Protein AF-A0A2N3QPY1-F1 (afdb_monomer)

Secondary structure (DSSP, 8-state):
-TTTTTPPPTTS-TTSS---HHHHHHHHH--HHHHH--HHHHHHHHHHHHHHHHHHHHHHHHHH-SSHHHHHHHHHHHHH-HHHHHHHHHHSHHHHHTTPPP--THHHHHHHHHHHHHHHHHHHHHHHHHT-S----TTTS-TTTHHHHHHHHHHHHHHHHHHHHTTTS----HHHHHHHHHHH-PPP-S-GGG-HHHHHHHHHHHH-TTTTHHHHHHHHTT-HHHHHHHHHHHHHHHHHHHHT-TTTHHHHHHHHH---HHHHHTS-HHHHHHHHHHHHHHHHHHHHHHHHH-TTSSTTHHHHHHHHHHTT-HHHHHHHHHHHHHHHHHHHHHHHHHHHHHHHHHHHHHHHS---------

pLDDT: mean 87.43, std 12.85, range [40.5, 98.69]

Sequence (362 aa):
MAMLLGQTSPRMPVTIRPMSQVQISRWLHGSGVKRFGSQQQRAADRAEYGNQAHRLAAYCMLRWGAPTASSAQIATMLLTNPGIGMCMLREDPNVRAQGACTDTRYRRVVEYLRSLHAQADLDYARALKIGDVPWLSPDGHAAVTIAADRRYLYDANRLVHAYRALWDRATADPAQLLMAVEETRTLPGEPLWENSVYLRDLADSLMGSVLAEDLTMGFQQRDRERFDRGVRTLEHMGDQVRAMNVLMLPIMAIDECEPDWNAVAARGYKARTTQWRAFCDRCDDLATVVLAQLQGQGEGFHVRAAASLLKQSLPEYCELALPLFEQEIERLAAREQDAAEASAGVEWHEREGGAVHVDMAT

Foldseek 3Di:
DCVVVLHQDLPQDLVLFPDDPCLSCQCVPNDDCSNQNDSVSSNVSVVSSLLLVLLVQLLCLLPPNPPNVLSLVLSLCSFAPVVLSVLSSCPRPVNVVVVRDHDCLSVLVVVLLVVLVVVLVVVVVVCVVVVVWDDADPLQEFPLQPVLLRSLLRLLVLLLVLLVVCQPPDADDLVVQSVCCSPPVDHDPDDSSRHLVNSSSSLCLNFNNVLSCLCSVCSNVVPPVSNVSSSVSSVVLNVVCRRYHLLCSLVVQLVVLPDPVVVLVPDDSVSVRVSVVVNLSNLSSSLSNLSRRVPPSDDSLSSQLSSCSSVVHPVSNCVSCVVSVVVRVVVSVVVVVVVVVVVVVVVVVVVVVPDPDDDDDD

Organism: NCBI:txid1690

Structure (mmCIF, N/CA/C/O backbone):
data_AF-A0A2N3QPY1-F1
#
_entry.id   AF-A0A2N3QPY1-F1
#
loop_
_atom_site.group_PDB
_atom_site.id
_atom_site.type_symbol
_atom_site.label_atom_id
_atom_site.label_alt_id
_atom_site.label_comp_id
_atom_site.label_asym_id
_atom_site.label_entity_id
_atom_site.label_seq_id
_atom_site.pdbx_PDB_ins_code
_atom_site.Cartn_x
_atom_site.Cartn_y
_atom_site.Cartn_z
_atom_site.occupancy
_atom_site.B_iso_or_equiv
_atom_site.auth_seq_id
_atom_site.auth_comp_id
_atom_site.auth_asym_id
_atom_site.auth_atom_id
_atom_site.pdbx_PDB_model_num
ATOM 1 N N . MET A 1 1 ? 5.853 7.748 -24.243 1.00 40.50 1 MET A N 1
ATOM 2 C CA . MET A 1 1 ? 6.311 7.319 -25.589 1.00 40.50 1 MET A CA 1
ATOM 3 C C . MET A 1 1 ? 7.215 6.086 -25.569 1.00 40.50 1 MET A C 1
ATOM 5 O O . MET A 1 1 ? 6.894 5.150 -26.277 1.00 40.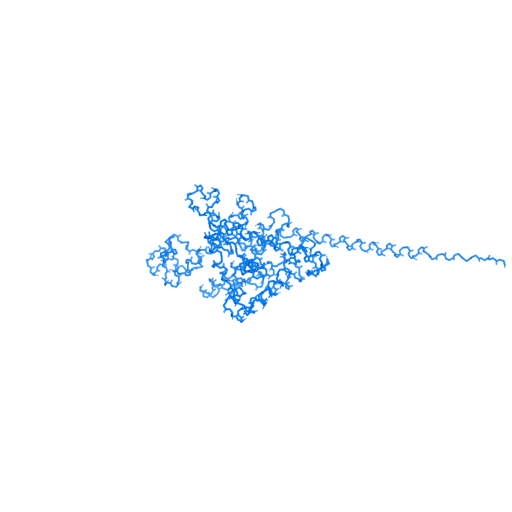50 1 MET A O 1
ATOM 9 N N . ALA A 1 2 ? 8.285 6.014 -24.765 1.00 46.88 2 ALA A N 1
ATOM 10 C CA . ALA A 1 2 ? 9.217 4.868 -24.768 1.00 46.88 2 ALA A CA 1
ATOM 11 C C . ALA A 1 2 ? 8.568 3.486 -24.496 1.00 46.88 2 ALA A C 1
ATOM 13 O O . ALA A 1 2 ? 8.862 2.525 -25.203 1.00 46.88 2 ALA A O 1
ATOM 14 N N . MET A 1 3 ? 7.647 3.387 -23.524 1.00 49.78 3 MET A N 1
ATOM 15 C CA . MET A 1 3 ? 6.906 2.139 -23.263 1.00 49.78 3 MET A CA 1
ATOM 16 C C . MET A 1 3 ? 5.934 1.773 -24.395 1.00 49.78 3 MET A C 1
ATOM 18 O O . MET A 1 3 ? 5.953 0.637 -24.851 1.00 49.78 3 MET A O 1
ATOM 22 N N . LEU A 1 4 ? 5.171 2.746 -24.907 1.00 51.06 4 LEU A N 1
ATOM 23 C CA . LEU A 1 4 ? 4.224 2.565 -26.022 1.00 51.06 4 LEU A CA 1
ATOM 24 C C . LEU A 1 4 ? 4.911 2.182 -27.343 1.00 51.06 4 LEU A C 1
ATOM 26 O O . LEU A 1 4 ? 4.370 1.409 -28.120 1.00 51.06 4 LEU A O 1
ATOM 30 N N . LEU A 1 5 ? 6.118 2.699 -27.589 1.00 58.53 5 LEU A N 1
ATOM 31 C CA . LEU A 1 5 ? 6.902 2.415 -28.795 1.00 58.53 5 LEU A CA 1
ATOM 32 C C . LEU A 1 5 ? 7.812 1.183 -28.639 1.00 58.53 5 LEU A C 1
ATOM 34 O O . LEU A 1 5 ? 8.546 0.841 -29.562 1.00 58.53 5 LEU A O 1
ATOM 38 N N . GLY A 1 6 ? 7.836 0.543 -27.462 1.00 61.56 6 GLY A N 1
ATOM 39 C CA . GLY A 1 6 ? 8.720 -0.591 -27.171 1.00 61.56 6 GLY A CA 1
ATOM 40 C C . GLY A 1 6 ? 10.221 -0.258 -27.210 1.00 61.56 6 GLY A C 1
ATOM 41 O O . GLY A 1 6 ? 11.058 -1.169 -27.219 1.00 61.56 6 GLY A O 1
ATOM 42 N N . GLN A 1 7 ? 10.583 1.028 -27.212 1.00 68.69 7 GLN A N 1
ATOM 43 C CA . GLN A 1 7 ? 11.955 1.506 -27.363 1.00 68.69 7 GLN A CA 1
ATOM 44 C C . GLN A 1 7 ? 12.539 1.968 -26.028 1.00 68.69 7 GLN A C 1
ATOM 46 O O . GLN A 1 7 ? 11.955 2.749 -25.284 1.00 68.69 7 GLN A O 1
ATOM 51 N N . THR A 1 8 ? 13.730 1.469 -25.726 1.00 71.31 8 THR A N 1
ATOM 52 C CA . THR A 1 8 ? 14.524 1.836 -24.550 1.00 71.31 8 THR A CA 1
ATOM 53 C C . THR A 1 8 ? 15.070 3.252 -24.741 1.00 71.31 8 THR A C 1
ATOM 55 O O . THR A 1 8 ? 15.795 3.501 -25.703 1.00 71.31 8 THR A O 1
ATOM 58 N N . SER A 1 9 ? 14.707 4.191 -23.859 1.00 74.69 9 SER A N 1
ATOM 59 C CA . SER A 1 9 ? 15.178 5.577 -23.971 1.00 74.69 9 SER A CA 1
ATOM 60 C C . SER A 1 9 ? 16.684 5.659 -23.685 1.00 74.69 9 SER A C 1
ATOM 62 O O . SER A 1 9 ? 17.129 5.130 -22.664 1.00 74.69 9 SER A O 1
ATOM 64 N N . PRO A 1 10 ? 17.478 6.366 -24.512 1.00 71.50 10 PRO A N 1
ATOM 65 C CA . PRO A 1 10 ? 18.901 6.580 -24.251 1.00 71.50 10 PRO A CA 1
ATOM 66 C C . PRO A 1 10 ? 19.161 7.461 -23.021 1.00 71.50 10 PRO A C 1
ATOM 68 O O . PRO A 1 10 ? 20.304 7.543 -22.581 1.00 71.50 10 PRO A O 1
ATOM 71 N N . ARG A 1 11 ? 18.119 8.110 -22.479 1.00 75.81 11 ARG A N 1
ATOM 72 C CA . ARG A 1 11 ? 18.169 8.916 -21.252 1.00 75.81 11 ARG A CA 1
ATOM 73 C C . ARG A 1 11 ? 17.879 8.117 -19.979 1.00 75.81 11 ARG A C 1
ATOM 75 O O . ARG A 1 11 ? 17.863 8.710 -18.908 1.00 75.81 11 ARG A O 1
ATOM 82 N N . MET A 1 12 ? 17.609 6.811 -20.070 1.00 78.19 12 MET A N 1
ATOM 83 C CA . MET A 1 12 ? 17.415 6.023 -18.853 1.00 78.19 12 MET A CA 1
ATOM 84 C C . MET A 1 12 ? 18.709 5.967 -18.029 1.00 78.19 12 MET A C 1
ATOM 86 O O . MET A 1 12 ? 19.789 5.823 -18.619 1.00 78.19 12 MET A O 1
ATOM 90 N N . PRO A 1 13 ? 18.612 6.067 -16.691 1.00 80.06 13 PRO A N 1
ATOM 91 C CA . PRO A 1 13 ? 19.771 6.021 -15.814 1.00 80.06 13 PRO A CA 1
ATOM 92 C C . PRO A 1 13 ? 20.599 4.754 -16.016 1.00 80.06 13 PRO A C 1
ATOM 94 O O . PRO A 1 13 ? 20.070 3.649 -16.119 1.00 80.06 13 PRO A O 1
ATOM 97 N N . VAL A 1 14 ? 21.922 4.916 -16.017 1.00 75.75 14 VAL A N 1
ATOM 98 C CA . VAL A 1 14 ? 22.879 3.801 -16.102 1.00 75.75 14 VAL A CA 1
ATOM 99 C C . VAL A 1 14 ? 22.803 2.921 -14.845 1.00 75.75 14 VAL A C 1
ATOM 101 O O . VAL A 1 14 ? 23.170 1.760 -14.874 1.00 75.75 14 VAL A O 1
ATOM 104 N N . THR A 1 15 ? 22.300 3.432 -13.726 1.00 74.19 15 THR A N 1
ATOM 105 C CA . THR A 1 15 ? 22.208 2.704 -12.451 1.00 74.19 15 THR A CA 1
ATOM 106 C C . THR A 1 15 ? 20.825 2.114 -12.190 1.00 74.19 15 THR A C 1
ATOM 108 O O . THR A 1 15 ? 20.527 1.749 -11.062 1.00 74.19 15 THR A O 1
ATOM 111 N N . ILE A 1 16 ? 19.984 1.980 -13.222 1.00 79.69 16 ILE A N 1
ATOM 112 C CA . ILE A 1 16 ? 18.635 1.396 -13.107 1.00 79.69 16 ILE A CA 1
ATOM 113 C C . ILE A 1 16 ? 18.626 -0.028 -12.533 1.00 79.69 16 ILE A C 1
ATOM 115 O O . ILE A 1 16 ? 17.643 -0.519 -11.996 1.00 79.69 16 ILE A O 1
ATOM 119 N N . ARG A 1 17 ? 19.757 -0.703 -12.654 1.00 78.06 17 ARG A N 1
ATOM 120 C CA . ARG A 1 17 ? 20.094 -1.939 -11.971 1.00 78.06 17 ARG A CA 1
ATOM 121 C C . ARG A 1 17 ? 21.579 -1.844 -11.630 1.00 78.06 17 ARG A C 1
ATOM 123 O O . ARG A 1 17 ? 22.280 -1.043 -12.263 1.00 78.06 17 ARG A O 1
ATOM 130 N N . PRO A 1 18 ? 22.105 -2.667 -10.707 1.00 77.62 18 PRO A N 1
ATOM 131 C CA . PRO A 1 18 ? 23.555 -2.753 -10.539 1.00 77.62 18 PRO A CA 1
ATOM 132 C C . PRO A 1 18 ? 24.187 -3.060 -11.915 1.00 77.62 18 PRO A C 1
ATOM 134 O O . PRO A 1 18 ? 23.480 -3.501 -12.805 1.00 77.62 18 PRO A O 1
ATOM 137 N N . MET A 1 19 ? 25.458 -2.824 -12.203 1.00 78.38 19 MET A N 1
ATOM 138 C CA . MET A 1 19 ? 26.038 -3.243 -13.494 1.00 78.38 19 MET A CA 1
ATOM 139 C C . MET A 1 19 ? 27.533 -3.476 -13.329 1.00 78.38 19 MET A C 1
ATOM 141 O O . MET A 1 19 ? 28.172 -2.845 -12.491 1.00 78.38 19 MET A O 1
ATOM 145 N N . SER A 1 20 ? 28.112 -4.381 -14.120 1.00 77.31 20 SER A N 1
ATOM 146 C CA . SER A 1 20 ? 29.572 -4.490 -14.210 1.00 77.31 20 SER A CA 1
ATOM 147 C C . SER A 1 20 ? 30.156 -3.320 -15.006 1.00 77.31 20 SER A C 1
ATOM 149 O O . SER A 1 20 ? 29.476 -2.734 -15.849 1.00 77.31 20 SER A O 1
ATOM 151 N N . GLN A 1 21 ? 31.444 -3.018 -14.819 1.00 82.75 21 GLN A N 1
ATOM 152 C CA . GLN A 1 21 ? 32.135 -1.976 -15.597 1.00 82.75 21 GLN A CA 1
ATOM 153 C C . GLN A 1 21 ? 32.020 -2.197 -17.116 1.00 82.75 21 GLN A C 1
ATOM 155 O O . GLN A 1 21 ? 31.827 -1.251 -17.877 1.00 82.75 21 GLN A O 1
ATOM 160 N N . VAL A 1 22 ? 32.056 -3.456 -17.566 1.00 83.00 22 VAL A N 1
ATOM 161 C CA . VAL A 1 22 ? 31.876 -3.813 -18.983 1.00 83.00 22 VAL A CA 1
ATOM 162 C C . VAL A 1 22 ? 30.462 -3.477 -19.465 1.00 83.00 22 VAL A C 1
ATOM 164 O O . VAL A 1 22 ? 30.291 -2.983 -20.578 1.00 83.00 22 VAL A O 1
ATOM 167 N N . GLN A 1 23 ? 29.439 -3.729 -18.645 1.00 81.50 23 GLN A N 1
ATOM 168 C CA . GLN A 1 23 ? 28.054 -3.390 -18.981 1.00 81.50 23 GLN A CA 1
ATOM 169 C C . GLN A 1 23 ? 27.830 -1.874 -18.990 1.00 81.50 23 GLN A C 1
ATOM 171 O O . GLN A 1 23 ? 27.189 -1.376 -19.910 1.00 81.50 23 GLN A O 1
ATOM 176 N N . ILE A 1 24 ? 28.423 -1.143 -18.042 1.00 84.31 24 ILE A N 1
ATOM 177 C CA . ILE A 1 24 ? 28.409 0.326 -18.014 1.00 84.31 24 ILE A CA 1
ATOM 178 C C . ILE A 1 24 ? 29.059 0.884 -19.285 1.00 84.31 24 ILE A C 1
ATOM 180 O O . ILE A 1 24 ? 28.460 1.703 -19.979 1.00 84.31 24 ILE A O 1
ATOM 184 N N . SER A 1 25 ? 30.244 0.389 -19.654 1.00 84.56 25 SER A N 1
ATOM 185 C CA . SER A 1 25 ? 30.936 0.820 -20.874 1.00 84.56 25 SER A CA 1
ATOM 186 C C . SER A 1 25 ? 30.097 0.564 -22.131 1.00 84.56 25 SER A C 1
ATOM 188 O O . SER A 1 25 ? 29.964 1.447 -22.979 1.00 84.56 25 SER A O 1
ATOM 190 N N . ARG A 1 26 ? 29.447 -0.605 -22.221 1.00 84.56 26 ARG A N 1
ATOM 191 C CA . ARG A 1 26 ? 28.503 -0.928 -23.302 1.00 84.56 26 ARG A CA 1
ATOM 192 C C . ARG A 1 26 ? 27.278 -0.012 -23.313 1.00 84.56 26 ARG A C 1
ATOM 194 O O . ARG A 1 26 ? 26.829 0.360 -24.393 1.00 84.56 26 ARG A O 1
ATOM 201 N N . TRP A 1 27 ? 26.747 0.361 -22.152 1.00 82.56 27 TRP A N 1
ATOM 202 C CA . TRP A 1 27 ? 25.605 1.271 -22.043 1.00 82.56 27 TRP A CA 1
ATOM 203 C C . TRP A 1 27 ? 25.946 2.693 -22.508 1.00 82.56 27 TRP A C 1
ATOM 205 O O . TRP A 1 27 ? 25.121 3.346 -23.150 1.00 82.56 27 TRP A O 1
ATOM 215 N N . LEU A 1 28 ? 27.156 3.163 -22.195 1.00 83.25 28 LEU A N 1
ATOM 216 C CA . LEU A 1 28 ? 27.632 4.505 -22.536 1.00 83.25 28 LEU A CA 1
ATOM 217 C C . LEU A 1 28 ? 28.060 4.622 -24.004 1.00 83.25 28 LEU A C 1
ATOM 219 O O . LEU A 1 28 ? 27.681 5.580 -24.671 1.00 83.25 28 LEU A O 1
ATOM 223 N N . HIS A 1 29 ? 28.811 3.642 -24.512 1.00 84.12 29 HIS A N 1
ATOM 224 C CA . HIS A 1 29 ? 29.487 3.738 -25.814 1.00 84.12 29 HIS A CA 1
ATOM 225 C C . HIS A 1 29 ? 28.934 2.783 -26.882 1.00 84.12 29 HIS A C 1
ATOM 227 O O . HIS A 1 29 ? 29.302 2.875 -28.051 1.00 84.12 29 HIS A O 1
ATOM 233 N N . GLY A 1 30 ? 28.087 1.823 -26.506 1.00 79.19 30 GLY A N 1
ATOM 234 C CA . GLY A 1 30 ? 27.538 0.837 -27.435 1.00 79.19 30 GLY A CA 1
ATOM 235 C C . GLY A 1 30 ? 26.369 1.362 -28.270 1.00 79.19 30 GLY A C 1
ATOM 236 O O . GLY A 1 30 ? 25.815 2.432 -28.027 1.00 79.19 30 GLY A O 1
ATOM 237 N N . SER A 1 31 ? 25.919 0.548 -29.228 1.00 77.00 31 SER A N 1
ATOM 238 C CA . SER A 1 31 ? 24.710 0.791 -30.026 1.00 77.00 31 SER A CA 1
ATOM 239 C C . SER A 1 31 ? 23.788 -0.437 -30.056 1.00 77.00 31 SER A C 1
ATOM 241 O O . SER A 1 31 ? 24.223 -1.579 -29.874 1.00 77.00 31 SER A O 1
ATOM 243 N N . GLY A 1 32 ? 22.483 -0.206 -30.242 1.00 75.12 32 GLY A N 1
ATOM 244 C CA . GLY A 1 32 ? 21.473 -1.261 -30.394 1.00 75.12 32 GLY A CA 1
ATOM 245 C C . GLY A 1 32 ? 21.471 -2.302 -29.265 1.00 75.12 32 GLY A C 1
ATOM 246 O O . GLY A 1 32 ? 21.470 -1.961 -28.081 1.00 75.12 32 GLY A O 1
ATOM 247 N N . VAL A 1 33 ? 21.488 -3.587 -29.636 1.00 73.69 33 VAL A N 1
ATOM 248 C CA . VAL A 1 33 ? 21.497 -4.731 -28.699 1.00 73.69 33 VAL A CA 1
ATOM 249 C C . VAL A 1 33 ? 22.743 -4.737 -27.811 1.00 73.69 33 VAL A C 1
ATOM 251 O O . VAL A 1 33 ? 22.659 -5.110 -26.644 1.00 73.69 33 VAL A O 1
ATOM 254 N N . LYS A 1 34 ? 23.897 -4.277 -28.314 1.00 75.69 34 LYS A N 1
ATOM 255 C CA . LYS A 1 34 ? 25.121 -4.198 -27.500 1.00 75.69 34 LYS A CA 1
ATOM 256 C C . LYS A 1 34 ? 24.970 -3.194 -26.357 1.00 75.69 34 LYS A C 1
ATOM 258 O O . LYS A 1 34 ? 25.548 -3.427 -25.302 1.00 75.69 34 LYS A O 1
ATOM 263 N N . ARG A 1 35 ? 24.185 -2.127 -26.561 1.00 77.75 35 ARG A N 1
ATOM 264 C CA . ARG A 1 35 ? 23.910 -1.085 -25.559 1.00 77.75 35 ARG A CA 1
ATOM 265 C C . ARG A 1 35 ? 22.861 -1.510 -24.539 1.00 77.75 35 ARG A C 1
ATOM 267 O O . ARG A 1 35 ? 23.084 -1.391 -23.342 1.00 77.75 35 ARG A O 1
ATOM 274 N N . PHE A 1 36 ? 21.722 -1.998 -25.023 1.00 78.12 36 PHE A N 1
ATOM 275 C CA . PHE A 1 36 ? 20.522 -2.180 -24.200 1.00 78.12 36 PHE A CA 1
ATOM 276 C C . PHE A 1 36 ? 20.183 -3.646 -23.891 1.00 78.12 36 PHE A C 1
ATOM 278 O O . PHE A 1 36 ? 19.233 -3.924 -23.165 1.00 78.12 36 PHE A O 1
ATOM 285 N N . GLY A 1 37 ? 20.943 -4.596 -24.435 1.00 81.31 37 GLY A N 1
ATOM 286 C CA . GLY A 1 37 ? 20.702 -6.023 -24.257 1.00 81.31 37 GLY A CA 1
ATOM 287 C C . GLY A 1 37 ? 19.546 -6.571 -25.100 1.00 81.31 37 GLY A C 1
ATOM 288 O O . GLY A 1 37 ? 19.114 -5.979 -26.095 1.00 81.31 37 GLY A O 1
ATOM 289 N N . SER A 1 38 ? 19.072 -7.756 -24.707 1.00 85.06 38 SER A N 1
ATOM 290 C CA . SER A 1 38 ? 17.986 -8.481 -25.378 1.00 85.06 38 SER A CA 1
ATOM 291 C C . SER A 1 38 ? 16.644 -7.743 -25.275 1.00 85.06 38 SER A C 1
ATOM 293 O O . SER A 1 38 ? 16.481 -6.799 -24.504 1.00 85.06 38 SER A O 1
ATOM 295 N N . GLN A 1 39 ? 15.636 -8.166 -26.045 1.00 85.06 39 GLN A N 1
ATOM 296 C CA . GLN A 1 39 ? 14.272 -7.630 -25.911 1.00 85.06 39 GLN A CA 1
ATOM 297 C C . GLN A 1 39 ? 13.712 -7.819 -24.495 1.00 85.06 39 GLN A C 1
ATOM 299 O O . GLN A 1 39 ? 13.126 -6.886 -23.951 1.00 85.06 39 GLN A O 1
ATOM 304 N N . GLN A 1 40 ? 13.952 -8.982 -23.887 1.00 84.62 40 GLN A N 1
ATOM 305 C CA . GLN A 1 40 ? 13.548 -9.266 -22.512 1.00 84.62 40 GLN A CA 1
ATOM 306 C C . GLN A 1 40 ? 14.237 -8.326 -21.516 1.00 84.62 40 GLN A C 1
ATOM 308 O O . GLN A 1 40 ? 13.569 -7.749 -20.664 1.00 84.62 40 GLN A O 1
ATOM 313 N N . GLN A 1 41 ? 15.549 -8.103 -21.665 1.00 82.06 41 GLN A N 1
ATOM 314 C CA . GLN A 1 41 ? 16.278 -7.167 -20.806 1.00 82.06 41 GLN A CA 1
ATOM 315 C C . GLN A 1 41 ? 15.741 -5.743 -20.954 1.00 82.06 41 GLN A C 1
ATOM 317 O O . GLN A 1 41 ? 15.519 -5.061 -19.964 1.00 82.06 41 GLN A O 1
ATOM 322 N N . ARG A 1 42 ? 15.467 -5.312 -22.189 1.00 84.25 42 ARG A N 1
ATOM 323 C CA . ARG A 1 42 ? 14.893 -3.993 -22.473 1.00 84.25 42 ARG A CA 1
ATOM 324 C C . ARG A 1 42 ? 13.506 -3.808 -21.865 1.00 84.25 42 ARG A C 1
ATOM 326 O O . ARG A 1 42 ? 13.199 -2.710 -21.413 1.00 84.25 42 ARG A O 1
ATOM 333 N N . ALA A 1 43 ? 12.670 -4.844 -21.879 1.00 84.75 43 ALA A N 1
ATOM 334 C CA . ALA A 1 43 ? 11.360 -4.811 -21.239 1.00 84.75 43 ALA A CA 1
ATOM 335 C C . ALA A 1 43 ? 11.493 -4.712 -19.713 1.00 84.75 43 ALA A C 1
ATOM 337 O O . ALA A 1 43 ? 10.873 -3.836 -19.118 1.00 84.75 43 ALA A O 1
ATOM 338 N N . ALA A 1 44 ? 12.366 -5.527 -19.114 1.00 83.25 44 ALA A N 1
ATOM 339 C CA . ALA A 1 44 ? 12.647 -5.486 -17.682 1.00 83.25 44 ALA A CA 1
ATOM 340 C C . ALA A 1 44 ? 13.224 -4.131 -17.240 1.00 83.25 44 ALA A C 1
ATOM 342 O O . ALA A 1 44 ? 12.798 -3.591 -16.228 1.00 83.25 44 ALA A O 1
ATOM 343 N N . ASP A 1 45 ? 14.145 -3.550 -18.014 1.00 84.44 45 ASP A N 1
ATOM 344 C CA . ASP A 1 45 ? 14.723 -2.235 -17.720 1.00 84.44 45 ASP A CA 1
ATOM 345 C C . ASP A 1 45 ? 13.661 -1.123 -17.838 1.00 84.44 45 ASP A C 1
ATOM 347 O O . ASP A 1 45 ? 13.672 -0.183 -17.056 1.00 84.44 45 ASP A O 1
ATOM 351 N N . ARG A 1 46 ? 12.696 -1.214 -18.765 1.00 86.25 46 ARG A N 1
ATOM 352 C CA . ARG A 1 46 ? 11.595 -0.232 -18.838 1.00 86.25 46 ARG A CA 1
ATOM 353 C C . ARG A 1 46 ? 10.607 -0.351 -17.681 1.00 86.25 46 ARG A C 1
ATOM 355 O O . ARG A 1 46 ? 10.166 0.681 -17.186 1.00 86.25 46 ARG A O 1
ATOM 362 N N . ALA A 1 47 ? 10.251 -1.575 -17.293 1.00 86.00 47 ALA A N 1
ATOM 363 C CA . ALA A 1 47 ? 9.377 -1.812 -16.147 1.00 86.00 47 ALA A CA 1
ATOM 364 C C . ALA A 1 47 ? 10.027 -1.273 -14.866 1.00 86.00 47 ALA A C 1
ATOM 366 O O . ALA A 1 47 ? 9.423 -0.474 -14.159 1.00 86.00 47 ALA A O 1
ATOM 367 N N . GLU A 1 48 ? 11.306 -1.594 -14.660 1.00 87.31 48 GLU A N 1
ATOM 368 C CA . GLU A 1 48 ? 12.094 -1.084 -13.538 1.00 87.31 48 GLU A CA 1
ATOM 369 C C . GLU A 1 48 ? 12.162 0.445 -13.521 1.00 87.31 48 GLU A C 1
ATOM 371 O O . GLU A 1 48 ? 12.017 1.065 -12.473 1.00 87.31 48 GLU A O 1
ATOM 376 N N . TYR A 1 49 ? 12.352 1.067 -14.689 1.00 88.38 49 TYR A N 1
ATOM 377 C CA . TYR A 1 49 ? 12.393 2.524 -14.790 1.00 88.38 49 TYR A CA 1
ATOM 378 C C . TYR A 1 49 ? 11.072 3.137 -14.335 1.00 88.38 49 TYR A C 1
ATOM 380 O O . TYR A 1 49 ? 11.077 4.142 -13.631 1.00 88.38 49 TYR A O 1
ATOM 388 N N . GLY A 1 50 ? 9.953 2.526 -14.740 1.00 88.44 50 GLY A N 1
ATOM 389 C CA . GLY A 1 50 ? 8.621 2.911 -14.293 1.00 88.44 50 GLY A CA 1
ATOM 390 C C . GLY A 1 50 ? 8.504 2.832 -12.776 1.00 88.44 50 GLY A C 1
ATOM 391 O O . GLY A 1 50 ? 8.211 3.844 -12.151 1.00 88.44 50 GLY A O 1
ATOM 392 N N . ASN A 1 51 ? 8.817 1.676 -12.187 1.00 89.38 51 ASN A N 1
ATOM 393 C CA . ASN A 1 51 ? 8.714 1.456 -10.742 1.00 89.38 51 ASN A CA 1
ATOM 394 C C . ASN A 1 51 ? 9.573 2.449 -9.948 1.00 89.38 51 ASN A C 1
ATOM 396 O O . ASN A 1 51 ? 9.064 3.135 -9.065 1.00 89.38 51 ASN A O 1
ATOM 400 N N . GLN A 1 52 ? 10.846 2.623 -10.319 1.00 90.12 52 GLN A N 1
ATOM 401 C CA . GLN A 1 52 ? 11.729 3.592 -9.661 1.00 90.12 52 GLN A CA 1
ATOM 402 C C . GLN A 1 52 ? 11.250 5.037 -9.831 1.00 90.12 52 GLN A C 1
ATOM 404 O O . GLN A 1 52 ? 11.380 5.834 -8.904 1.00 90.12 52 GLN A O 1
ATOM 409 N N . ALA A 1 53 ? 10.700 5.395 -10.995 1.00 92.38 53 ALA A N 1
ATOM 410 C CA . ALA A 1 53 ? 10.163 6.732 -11.223 1.00 92.38 53 ALA A CA 1
ATOM 411 C C . ALA A 1 53 ? 8.907 6.990 -10.381 1.00 92.38 53 ALA A C 1
ATOM 413 O O . ALA A 1 53 ? 8.780 8.078 -9.823 1.00 92.38 53 ALA A O 1
ATOM 414 N N . HIS A 1 54 ? 8.012 6.006 -10.253 1.00 94.88 54 HIS A N 1
ATOM 415 C CA . HIS A 1 54 ? 6.836 6.107 -9.389 1.00 94.88 54 HIS A CA 1
ATOM 416 C C . HIS A 1 54 ? 7.240 6.209 -7.914 1.00 94.88 54 HIS A C 1
ATOM 418 O O . HIS A 1 54 ? 6.771 7.118 -7.235 1.00 94.88 54 HIS A O 1
ATOM 424 N N . ARG A 1 55 ? 8.182 5.374 -7.450 1.00 94.94 55 ARG A N 1
ATOM 425 C CA . ARG A 1 55 ? 8.759 5.436 -6.095 1.00 94.94 55 ARG A CA 1
ATOM 426 C C . ARG A 1 55 ? 9.383 6.795 -5.800 1.00 94.94 55 ARG A C 1
ATOM 428 O O . ARG A 1 55 ? 9.096 7.403 -4.774 1.00 94.94 55 ARG A O 1
ATOM 435 N N . LEU A 1 56 ? 10.219 7.297 -6.711 1.00 95.00 56 LEU A N 1
ATOM 436 C CA . LEU A 1 56 ? 10.853 8.605 -6.562 1.00 95.00 56 LEU A CA 1
ATOM 437 C C . LEU A 1 56 ? 9.812 9.726 -6.534 1.00 95.00 56 LEU A C 1
ATOM 439 O O . LEU A 1 56 ? 9.913 10.631 -5.713 1.00 95.00 56 LEU A O 1
ATOM 443 N N . ALA A 1 57 ? 8.805 9.671 -7.408 1.00 95.88 57 ALA A N 1
ATOM 444 C CA . ALA A 1 57 ? 7.723 10.645 -7.411 1.00 95.88 57 ALA A CA 1
ATOM 445 C C . ALA A 1 57 ? 6.922 10.596 -6.101 1.00 95.88 57 ALA A C 1
ATOM 447 O O . ALA A 1 57 ? 6.687 11.646 -5.510 1.00 95.88 57 ALA A O 1
ATOM 448 N N . ALA A 1 58 ? 6.582 9.404 -5.602 1.00 97.81 58 ALA A N 1
ATOM 449 C CA . ALA A 1 58 ? 5.920 9.221 -4.314 1.00 97.81 58 ALA A CA 1
ATOM 450 C C . ALA A 1 58 ? 6.762 9.814 -3.174 1.00 97.81 58 ALA A C 1
ATOM 452 O O . ALA A 1 58 ? 6.264 10.647 -2.420 1.00 97.81 58 ALA A O 1
ATOM 453 N N . TYR A 1 59 ? 8.058 9.493 -3.112 1.00 97.44 59 TYR A N 1
ATOM 454 C CA . TYR A 1 59 ? 8.990 10.077 -2.144 1.00 97.44 59 TYR A CA 1
ATOM 455 C C . TYR A 1 59 ? 9.018 11.611 -2.216 1.00 97.44 59 TYR A C 1
ATOM 457 O O . TYR A 1 59 ? 8.925 12.284 -1.188 1.00 97.44 59 TYR A O 1
ATOM 465 N N . CYS A 1 60 ? 9.086 12.181 -3.423 1.00 96.12 60 CYS A N 1
ATOM 466 C CA . CYS A 1 60 ? 9.064 13.628 -3.612 1.00 96.12 60 CYS A CA 1
ATOM 467 C C . CYS A 1 60 ? 7.766 14.263 -3.097 1.00 96.12 60 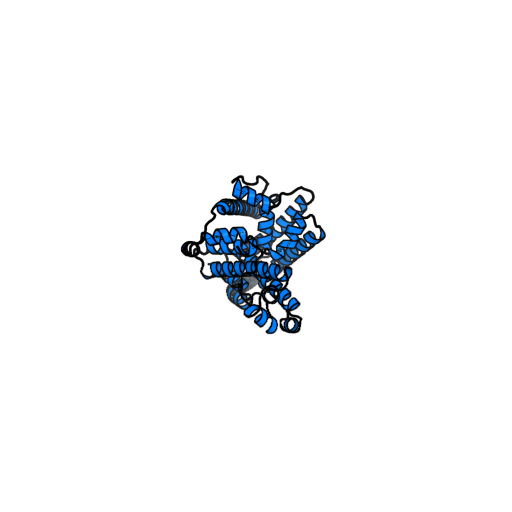CYS A C 1
ATOM 469 O O . CYS A 1 60 ? 7.820 15.295 -2.425 1.00 96.12 60 CYS A O 1
ATOM 471 N N . MET A 1 61 ? 6.616 13.639 -3.369 1.00 96.19 61 MET A N 1
ATOM 472 C CA . MET A 1 61 ? 5.324 14.107 -2.866 1.00 96.19 61 MET A CA 1
ATOM 473 C C . MET A 1 61 ? 5.266 14.054 -1.338 1.00 96.19 61 MET A C 1
ATOM 475 O O . MET A 1 61 ? 4.822 15.014 -0.719 1.00 96.19 61 MET A O 1
ATOM 479 N N . LEU A 1 62 ? 5.766 12.986 -0.714 1.00 96.38 62 LEU A N 1
ATOM 480 C CA . LEU A 1 62 ? 5.786 12.875 0.747 1.00 96.38 62 LEU A CA 1
ATOM 481 C C . LEU A 1 62 ? 6.728 13.894 1.399 1.00 96.38 62 LEU A C 1
ATOM 483 O O . LEU A 1 62 ? 6.441 14.397 2.483 1.00 96.38 62 LEU A O 1
ATOM 487 N N . ARG A 1 63 ? 7.858 14.216 0.761 1.00 95.38 63 ARG A N 1
ATOM 488 C CA . ARG A 1 63 ? 8.869 15.082 1.375 1.00 95.38 63 ARG A CA 1
ATOM 489 C C . ARG A 1 63 ? 8.651 16.575 1.136 1.00 95.38 63 ARG A C 1
ATOM 491 O O . ARG A 1 63 ? 8.978 17.373 2.016 1.00 95.38 63 ARG A O 1
ATOM 498 N N . TRP A 1 64 ? 8.148 16.950 -0.037 1.00 93.19 64 TRP A N 1
ATOM 499 C CA . TRP A 1 64 ? 8.040 18.352 -0.459 1.00 93.19 64 TRP A CA 1
ATOM 500 C C . TRP A 1 64 ? 6.678 18.723 -1.044 1.00 93.19 64 TRP A C 1
ATOM 502 O O . TRP A 1 64 ? 6.452 19.895 -1.344 1.00 93.19 64 TRP A O 1
ATOM 512 N N . GLY A 1 65 ? 5.782 17.755 -1.232 1.00 91.62 65 GLY A N 1
ATOM 513 C CA . GLY A 1 65 ? 4.448 18.019 -1.746 1.00 91.62 65 GLY A CA 1
ATOM 514 C C . GLY A 1 65 ? 3.607 18.819 -0.753 1.00 91.62 65 GLY A C 1
ATOM 515 O O . GLY A 1 65 ? 3.668 18.616 0.461 1.00 91.62 65 GLY A O 1
ATOM 516 N N . ALA A 1 66 ? 2.793 19.728 -1.282 1.00 88.50 66 ALA A N 1
ATOM 517 C CA . ALA A 1 66 ? 1.840 20.508 -0.511 1.00 88.50 66 ALA A CA 1
ATOM 518 C C . ALA A 1 66 ? 0.534 20.676 -1.309 1.00 88.50 66 ALA A C 1
ATOM 520 O O . ALA A 1 66 ? 0.601 20.988 -2.498 1.00 88.50 66 ALA A O 1
ATOM 521 N N . PRO A 1 67 ? -0.651 20.531 -0.681 1.00 90.94 67 PRO A N 1
ATOM 522 C CA . PRO A 1 67 ? -0.883 20.182 0.728 1.00 90.94 67 PRO A CA 1
ATOM 523 C C . PRO A 1 67 ? -0.531 18.723 1.074 1.00 90.94 67 PRO A C 1
ATOM 525 O O . PRO A 1 67 ? -0.627 17.840 0.219 1.00 90.94 67 PRO A O 1
ATOM 528 N N . THR A 1 68 ? -0.190 18.457 2.341 1.00 90.75 68 THR A N 1
ATOM 529 C CA . THR A 1 68 ? 0.265 17.138 2.826 1.00 90.75 68 THR A CA 1
ATOM 530 C C . THR A 1 68 ? -0.722 16.014 2.516 1.00 90.75 68 THR A C 1
ATOM 532 O O . THR A 1 68 ? -0.326 14.996 1.961 1.00 90.75 68 THR A O 1
ATOM 535 N N . ALA A 1 69 ? -2.015 16.207 2.799 1.00 90.06 69 ALA A N 1
ATOM 536 C CA . ALA A 1 69 ? -3.033 15.175 2.580 1.00 90.06 69 ALA A CA 1
ATOM 537 C C . ALA A 1 69 ? -3.173 14.790 1.095 1.00 90.06 69 ALA A C 1
ATOM 539 O O . ALA A 1 69 ? -3.184 13.610 0.753 1.00 90.06 69 ALA A O 1
ATOM 540 N N . SER A 1 70 ? -3.215 15.782 0.198 1.00 91.31 70 SER A N 1
ATOM 541 C CA . SER A 1 70 ? -3.277 15.531 -1.248 1.00 91.31 70 SER A CA 1
ATOM 542 C C . SER A 1 70 ? -2.001 14.861 -1.756 1.00 91.31 70 SER A C 1
ATOM 544 O O . SER A 1 70 ? -2.060 13.994 -2.623 1.00 91.31 70 SER A O 1
ATOM 546 N N . SER A 1 71 ? -0.847 15.248 -1.214 1.00 94.50 71 SER A N 1
ATOM 547 C CA . SER A 1 71 ? 0.452 14.706 -1.616 1.00 94.50 71 SER A CA 1
ATOM 548 C C . SER A 1 71 ? 0.631 13.259 -1.163 1.00 94.50 71 SER A C 1
ATOM 550 O O . SER A 1 71 ? 1.084 12.429 -1.947 1.00 94.50 71 SER A O 1
ATOM 552 N N . ALA A 1 72 ? 0.197 12.938 0.058 1.00 94.88 72 ALA A N 1
ATOM 553 C CA . ALA A 1 72 ? 0.130 11.570 0.556 1.00 94.88 72 ALA A CA 1
ATOM 554 C C . ALA A 1 72 ? -0.811 10.714 -0.301 1.00 94.88 72 ALA A C 1
ATOM 556 O O . ALA A 1 72 ? -0.433 9.618 -0.697 1.00 94.88 72 ALA A O 1
ATOM 557 N N . GLN A 1 73 ? -1.978 11.243 -0.690 1.00 94.31 73 GLN A N 1
ATOM 558 C CA . GLN A 1 73 ? -2.903 10.528 -1.573 1.00 94.31 73 GLN A CA 1
ATOM 559 C C . GLN A 1 73 ? -2.285 10.233 -2.953 1.00 94.31 73 GLN A C 1
ATOM 561 O O . GLN A 1 73 ? -2.432 9.125 -3.469 1.00 94.31 73 GLN A O 1
ATOM 566 N N . ILE A 1 74 ? -1.573 11.202 -3.547 1.00 96.06 74 ILE A N 1
ATOM 567 C CA . ILE A 1 74 ? -0.839 11.000 -4.807 1.00 96.06 74 ILE A CA 1
ATOM 568 C C . ILE A 1 74 ? 0.241 9.930 -4.625 1.00 96.06 74 ILE A C 1
ATOM 570 O O . ILE A 1 74 ? 0.358 9.048 -5.471 1.00 96.06 74 ILE A O 1
ATOM 574 N N . ALA A 1 75 ? 1.006 9.984 -3.532 1.00 97.44 75 ALA A N 1
ATOM 575 C CA . ALA A 1 75 ? 2.046 9.005 -3.232 1.00 97.44 75 ALA A CA 1
ATOM 576 C C . ALA A 1 75 ? 1.472 7.589 -3.082 1.00 97.44 75 ALA A C 1
ATOM 578 O O . ALA A 1 75 ? 1.957 6.683 -3.750 1.00 97.44 75 ALA A O 1
ATOM 579 N N . THR A 1 76 ? 0.402 7.406 -2.302 1.00 96.75 76 THR A N 1
ATOM 580 C CA . THR A 1 76 ? -0.292 6.115 -2.176 1.00 96.75 76 THR A CA 1
ATOM 581 C C . THR A 1 76 ? -0.727 5.595 -3.543 1.00 96.75 76 THR A C 1
ATOM 583 O O . THR A 1 76 ? -0.407 4.465 -3.892 1.00 96.75 76 THR A O 1
ATOM 586 N N . MET A 1 77 ? -1.371 6.430 -4.365 1.00 96.38 77 MET A N 1
ATOM 587 C CA . MET A 1 77 ? -1.804 6.017 -5.703 1.00 96.38 77 MET A CA 1
ATOM 588 C C . MET A 1 77 ? -0.626 5.719 -6.634 1.00 96.38 77 MET A C 1
ATOM 590 O O . MET A 1 77 ? -0.728 4.825 -7.459 1.00 96.38 77 MET A O 1
ATOM 594 N N . LEU A 1 78 ? 0.510 6.408 -6.522 1.00 97.31 78 LEU A N 1
ATOM 595 C CA . LEU A 1 78 ? 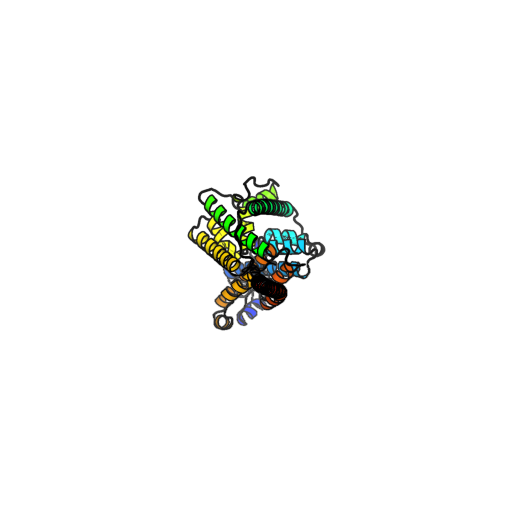1.712 6.074 -7.296 1.00 97.31 78 LEU A CA 1
ATOM 596 C C . LEU A 1 78 ? 2.294 4.704 -6.925 1.00 97.31 78 LEU A C 1
ATOM 598 O O . LEU A 1 78 ? 2.896 4.074 -7.792 1.00 97.31 78 LEU A O 1
ATOM 602 N N . LEU A 1 79 ? 2.119 4.261 -5.678 1.00 96.69 79 LEU A N 1
ATOM 603 C CA . LEU A 1 79 ? 2.597 2.966 -5.191 1.00 96.69 79 LEU A CA 1
ATOM 604 C C . LEU A 1 79 ? 1.615 1.827 -5.511 1.00 96.69 79 LEU A C 1
ATOM 606 O O . LEU A 1 79 ? 2.053 0.753 -5.908 1.00 96.69 79 LEU A O 1
ATOM 610 N N . THR A 1 80 ? 0.301 2.057 -5.404 1.00 94.38 80 THR A N 1
ATOM 611 C CA . THR A 1 80 ? -0.721 1.001 -5.574 1.00 94.38 80 THR A CA 1
ATOM 612 C C . THR A 1 80 ? -1.356 0.969 -6.964 1.00 94.38 80 THR A C 1
ATOM 614 O O . THR A 1 80 ? -1.597 -0.098 -7.528 1.00 94.38 80 THR A O 1
ATOM 617 N N . ASN A 1 81 ? -1.600 2.134 -7.570 1.00 93.31 81 ASN A N 1
ATOM 618 C CA . ASN A 1 81 ? -2.186 2.262 -8.903 1.00 93.31 81 ASN A CA 1
ATOM 619 C C . ASN A 1 81 ? -1.484 3.358 -9.727 1.00 93.31 81 ASN A C 1
ATOM 621 O O . ASN A 1 81 ? -2.028 4.455 -9.929 1.00 93.31 81 AS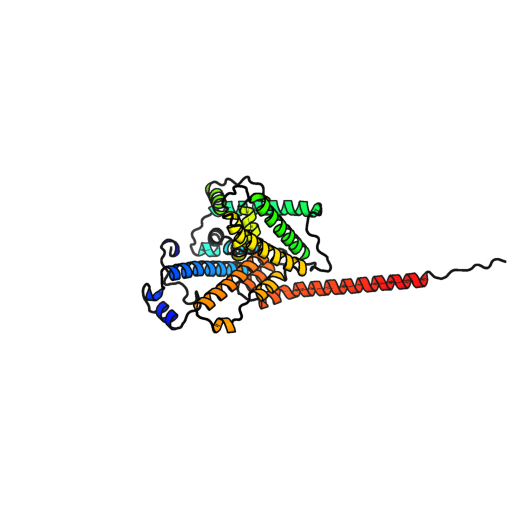N A O 1
ATOM 625 N N . PRO A 1 82 ? -0.272 3.077 -10.247 1.00 92.62 82 PRO A N 1
ATOM 626 C CA . PRO A 1 82 ? 0.562 4.106 -10.856 1.00 92.62 82 PRO A CA 1
ATOM 627 C C . PRO A 1 82 ? -0.083 4.823 -12.047 1.00 92.62 82 PRO A C 1
ATOM 629 O O . PRO A 1 82 ? 0.239 5.978 -12.317 1.00 92.62 82 PRO A O 1
ATOM 632 N N . GLY A 1 83 ? -1.013 4.173 -12.757 1.00 91.06 83 GLY A N 1
ATOM 633 C CA . GLY A 1 83 ? -1.775 4.806 -13.836 1.00 91.06 83 GLY A CA 1
ATOM 634 C C . GLY A 1 83 ? -2.585 6.004 -13.337 1.00 91.06 83 GLY A C 1
ATOM 635 O O . GLY A 1 83 ? -2.475 7.097 -13.896 1.00 91.06 83 GLY A O 1
ATOM 636 N N . ILE A 1 84 ? -3.328 5.817 -12.243 1.00 92.88 84 ILE A N 1
ATOM 637 C CA . ILE A 1 84 ? -4.108 6.876 -11.590 1.00 92.88 84 ILE A CA 1
ATOM 638 C C . ILE A 1 84 ? -3.177 7.873 -10.899 1.00 92.88 84 ILE A C 1
ATOM 640 O O . ILE A 1 84 ? -3.325 9.078 -11.104 1.00 92.88 84 ILE A O 1
ATOM 644 N N . GLY A 1 85 ? -2.185 7.391 -10.142 1.00 94.88 85 GLY A N 1
ATOM 645 C CA . GLY A 1 85 ? -1.232 8.244 -9.426 1.00 94.88 85 GLY A CA 1
ATOM 646 C C . GLY A 1 85 ? -0.495 9.213 -10.352 1.00 94.88 85 GLY A C 1
ATOM 647 O O . GLY A 1 85 ? -0.360 10.395 -10.042 1.00 94.88 85 GLY A O 1
ATOM 648 N N . MET A 1 86 ? -0.104 8.760 -11.546 1.00 94.44 86 MET A N 1
ATOM 649 C CA . MET A 1 86 ? 0.509 9.623 -12.557 1.00 94.44 86 MET A CA 1
ATOM 650 C C . MET A 1 86 ? -0.463 10.658 -13.128 1.00 94.44 86 MET A C 1
ATOM 652 O O . MET A 1 86 ? -0.036 11.769 -13.437 1.00 94.44 86 MET A O 1
ATOM 656 N N . CYS A 1 87 ? -1.747 10.331 -13.289 1.00 93.31 87 CYS A N 1
ATOM 657 C CA . CYS A 1 87 ? -2.750 11.316 -13.697 1.00 93.31 87 CYS A CA 1
ATOM 658 C C . CYS A 1 87 ? -2.957 12.379 -12.611 1.00 93.31 87 CYS A C 1
ATOM 660 O O . CYS A 1 87 ? -2.937 13.567 -12.929 1.00 93.31 87 CYS A O 1
ATOM 662 N N . MET A 1 88 ? -3.030 11.970 -11.340 1.00 94.69 88 MET A N 1
ATOM 663 C CA . MET A 1 88 ? -3.101 12.896 -10.207 1.00 94.69 88 MET A CA 1
ATOM 664 C C . MET A 1 88 ? -1.868 13.798 -10.120 1.00 94.69 88 MET A C 1
ATOM 666 O O . MET A 1 88 ? -1.998 15.009 -9.969 1.00 94.69 88 MET A O 1
ATOM 670 N N . LEU A 1 89 ? -0.670 13.227 -10.279 1.00 94.06 89 LEU A N 1
ATOM 671 C CA . LEU A 1 89 ? 0.585 13.974 -10.249 1.00 94.06 89 LEU A CA 1
ATOM 672 C C . LEU A 1 89 ? 0.635 15.062 -11.330 1.00 94.06 89 LEU A C 1
ATOM 674 O O . LEU A 1 89 ? 1.170 16.136 -11.090 1.00 94.06 89 LEU A O 1
ATOM 678 N N . ARG A 1 90 ? 0.068 14.822 -12.521 1.00 93.00 90 ARG A N 1
ATOM 679 C CA . ARG A 1 90 ? 0.034 15.834 -13.595 1.00 93.00 90 ARG A CA 1
ATOM 680 C C . ARG A 1 90 ? -0.885 17.013 -13.291 1.00 93.00 90 ARG A C 1
ATOM 682 O O . ARG A 1 90 ? -0.720 18.061 -13.912 1.00 93.00 90 ARG A O 1
ATOM 689 N N . GLU A 1 91 ? -1.838 16.851 -12.379 1.00 90.75 91 GLU A N 1
ATOM 690 C CA . GLU A 1 91 ? -2.686 17.946 -11.910 1.00 90.75 91 GLU A CA 1
ATOM 691 C C . GLU A 1 91 ? -2.060 18.765 -10.775 1.00 90.75 91 GLU A C 1
ATOM 693 O O . GLU A 1 91 ? -2.553 19.863 -10.504 1.00 90.75 91 GLU A O 1
ATOM 698 N N . ASP A 1 92 ? -0.972 18.290 -10.154 1.00 89.94 92 ASP A N 1
ATOM 699 C CA . ASP A 1 92 ? -0.226 19.075 -9.169 1.00 89.94 92 ASP A CA 1
ATOM 700 C C . ASP A 1 92 ? 0.183 20.435 -9.775 1.00 89.94 92 ASP A C 1
ATOM 702 O O . ASP A 1 92 ? 0.707 20.469 -10.897 1.00 89.94 92 ASP A O 1
ATOM 706 N N . PRO A 1 93 ? -0.035 21.568 -9.078 1.00 87.62 93 PRO A N 1
ATOM 707 C CA . PRO A 1 93 ? 0.236 22.892 -9.632 1.00 87.62 93 PRO A CA 1
ATOM 708 C C . PRO A 1 93 ? 1.673 23.077 -10.130 1.00 87.62 93 PRO A C 1
ATOM 710 O O . PRO A 1 93 ? 1.879 23.707 -11.170 1.00 87.62 93 PRO A O 1
ATOM 713 N N . ASN A 1 94 ? 2.660 22.501 -9.436 1.00 86.56 94 ASN A N 1
ATOM 714 C CA . ASN A 1 94 ? 4.068 22.630 -9.808 1.00 86.56 94 ASN A CA 1
ATOM 715 C C . ASN A 1 94 ? 4.383 21.799 -11.052 1.00 86.56 94 ASN A C 1
ATOM 717 O O . ASN A 1 94 ? 5.097 22.256 -11.943 1.00 86.56 94 ASN A O 1
ATOM 721 N N . VAL A 1 95 ? 3.820 20.594 -11.145 1.00 87.56 95 VAL A N 1
ATOM 722 C CA . VAL A 1 95 ? 3.991 19.714 -12.310 1.00 87.56 95 VAL A CA 1
ATOM 723 C C . VAL A 1 95 ? 3.273 20.288 -13.532 1.00 87.56 95 VAL A C 1
ATOM 725 O O . VAL A 1 95 ? 3.820 20.304 -14.638 1.00 87.56 95 VAL A O 1
ATOM 728 N N . ARG A 1 96 ? 2.073 20.840 -13.342 1.00 87.88 96 ARG A N 1
ATOM 729 C CA . ARG A 1 96 ? 1.309 21.512 -14.395 1.00 87.88 96 ARG A CA 1
ATOM 730 C C . ARG A 1 96 ? 2.030 22.751 -14.922 1.00 87.88 96 ARG A C 1
ATOM 732 O O . ARG A 1 96 ? 2.048 22.962 -16.134 1.00 87.88 96 ARG A O 1
ATOM 739 N N . ALA A 1 97 ? 2.676 23.527 -14.049 1.00 89.44 97 ALA A N 1
ATOM 740 C CA . ALA A 1 97 ? 3.496 24.672 -14.448 1.00 89.44 97 ALA A CA 1
ATOM 741 C C . ALA A 1 97 ? 4.675 24.278 -15.362 1.00 89.44 97 ALA A C 1
ATOM 743 O O . ALA A 1 97 ? 5.129 25.095 -16.159 1.00 89.44 97 ALA A O 1
ATOM 744 N N . GLN A 1 98 ? 5.128 23.019 -15.314 1.00 88.62 98 GLN A N 1
ATOM 745 C CA . GLN A 1 98 ? 6.155 22.478 -16.214 1.00 88.62 98 GLN A CA 1
ATOM 746 C C . GLN A 1 98 ? 5.600 21.963 -17.558 1.00 88.62 98 GLN A C 1
ATOM 748 O O . GLN A 1 98 ? 6.341 21.379 -18.349 1.00 88.62 98 GLN A O 1
ATOM 753 N N . GLY A 1 99 ? 4.312 22.178 -17.847 1.00 89.38 99 GLY A N 1
ATOM 754 C CA . GLY A 1 99 ? 3.689 21.828 -19.128 1.00 89.38 99 GLY A CA 1
ATOM 755 C C . GLY A 1 99 ? 3.139 20.402 -19.200 1.00 89.38 99 GLY A C 1
ATOM 756 O O . GLY A 1 99 ? 2.979 19.858 -20.294 1.00 89.38 99 GLY A O 1
ATOM 757 N N . ALA A 1 100 ? 2.852 19.774 -18.057 1.00 87.50 100 ALA A N 1
ATOM 758 C CA . ALA A 1 100 ? 2.216 18.464 -18.032 1.00 87.50 100 ALA A CA 1
ATOM 759 C C . ALA A 1 100 ? 0.796 18.497 -18.631 1.00 87.50 100 ALA A C 1
ATOM 761 O O . ALA A 1 100 ? -0.007 19.384 -18.343 1.00 87.50 100 ALA A O 1
ATOM 762 N N . CYS A 1 101 ? 0.477 17.493 -19.452 1.00 87.38 101 CYS A N 1
ATOM 763 C CA . CYS A 1 101 ? -0.867 17.303 -19.993 1.00 87.38 101 CYS A CA 1
ATOM 764 C C . CYS A 1 101 ? -1.760 16.621 -18.948 1.00 87.38 101 CYS A C 1
ATOM 766 O O . CYS A 1 101 ? -1.479 15.495 -18.533 1.00 87.38 101 CYS A O 1
ATOM 768 N N . THR A 1 102 ? -2.821 17.301 -18.525 1.00 85.56 102 THR A N 1
ATOM 769 C CA . THR A 1 102 ? -3.771 16.801 -17.525 1.00 85.56 102 THR A CA 1
ATOM 770 C C . THR A 1 102 ? -4.864 15.965 -18.187 1.00 85.56 102 THR A C 1
ATOM 772 O O . THR A 1 102 ? -5.465 16.408 -19.164 1.00 85.56 102 THR A O 1
ATOM 775 N N . ASP A 1 103 ? -5.175 14.806 -17.613 1.00 84.06 103 ASP A N 1
ATOM 776 C CA . ASP A 1 103 ? -6.424 14.077 -17.856 1.00 84.06 103 ASP A CA 1
ATOM 777 C C . ASP A 1 103 ? -7.224 14.158 -16.561 1.00 84.06 103 ASP A C 1
ATOM 779 O O . ASP A 1 103 ? -6.662 13.833 -15.530 1.00 84.06 103 ASP A O 1
ATOM 783 N N . THR A 1 104 ? -8.475 14.613 -16.585 1.00 88.69 104 THR A N 1
ATOM 784 C CA . THR A 1 104 ? -9.295 14.811 -15.375 1.00 88.69 104 THR A CA 1
ATOM 785 C C . THR A 1 104 ? -10.289 13.671 -15.142 1.00 88.69 104 THR A C 1
ATOM 787 O O . THR A 1 104 ? -10.999 13.668 -14.133 1.00 88.69 104 THR A O 1
ATOM 790 N N . ARG A 1 105 ? -10.382 12.691 -16.055 1.00 89.06 105 ARG A N 1
ATOM 791 C CA . ARG A 1 105 ? -11.373 11.602 -15.969 1.00 89.06 105 ARG A CA 1
ATOM 792 C C . ARG A 1 105 ? -11.124 10.682 -14.778 1.00 89.06 105 ARG A C 1
ATOM 794 O O . ARG A 1 105 ? -12.088 10.250 -14.145 1.00 89.06 105 ARG A O 1
ATOM 801 N N . TYR A 1 106 ? -9.858 10.499 -14.395 1.00 89.88 106 TYR A N 1
ATOM 802 C CA . TYR A 1 106 ? -9.469 9.741 -13.201 1.00 89.88 106 TYR A CA 1
ATOM 803 C C . TYR A 1 106 ? -10.132 10.263 -11.917 1.00 89.88 106 TYR A C 1
ATOM 805 O O . TYR A 1 106 ? -10.288 9.502 -10.965 1.00 89.88 106 TYR A O 1
ATOM 813 N N . ARG A 1 107 ? -10.536 11.545 -11.856 1.00 92.69 107 ARG A N 1
ATOM 814 C CA . ARG A 1 107 ? -11.189 12.118 -10.667 1.00 92.69 107 ARG A CA 1
ATOM 815 C C . ARG A 1 107 ? -12.449 11.337 -10.293 1.00 92.69 107 ARG A C 1
ATOM 817 O O . ARG A 1 107 ? -12.711 11.166 -9.111 1.00 92.69 107 ARG A O 1
ATOM 824 N N . ARG A 1 108 ? -13.161 10.786 -11.285 1.00 93.56 108 ARG A N 1
ATOM 825 C CA . ARG A 1 108 ? -14.326 9.904 -11.083 1.00 93.56 108 ARG A CA 1
ATOM 826 C C . ARG A 1 108 ? -13.942 8.629 -10.338 1.00 93.56 108 ARG A C 1
ATOM 828 O O . ARG A 1 108 ? -14.651 8.205 -9.435 1.00 93.56 108 ARG A O 1
ATOM 835 N N . VAL A 1 109 ? -12.800 8.044 -10.697 1.00 94.06 109 VAL A N 1
ATOM 836 C CA . VAL A 1 109 ? -12.260 6.860 -10.025 1.00 94.06 109 VAL A CA 1
ATOM 837 C C . VAL A 1 109 ? -11.836 7.194 -8.597 1.00 94.06 109 VAL A C 1
ATOM 839 O O . VAL A 1 109 ? -12.170 6.460 -7.674 1.00 94.06 109 VAL A O 1
ATOM 842 N N . VAL A 1 110 ? -11.159 8.324 -8.389 1.00 93.94 110 VAL A N 1
ATOM 843 C CA . VAL A 1 110 ? -10.741 8.761 -7.046 1.00 93.94 110 VAL A CA 1
ATOM 844 C C . VAL A 1 110 ? -11.947 9.060 -6.149 1.00 93.94 110 VAL A C 1
ATOM 846 O O . VAL A 1 110 ? -11.948 8.686 -4.978 1.00 93.94 110 VAL A O 1
ATOM 849 N N . GLU A 1 111 ? -12.986 9.705 -6.682 1.00 93.94 111 GLU A N 1
ATOM 850 C CA . GLU A 1 111 ? -14.258 9.922 -5.981 1.00 93.94 111 GLU A CA 1
ATOM 851 C C . GLU A 1 111 ? -14.933 8.595 -5.620 1.00 93.94 111 GLU A C 1
ATOM 853 O O . GLU A 1 111 ? -15.420 8.438 -4.499 1.00 93.94 111 GLU A O 1
ATOM 858 N N . TYR A 1 112 ? -14.915 7.625 -6.535 1.00 95.62 112 TYR A N 1
ATOM 859 C CA . TYR A 1 112 ? -15.464 6.298 -6.297 1.00 95.62 112 TYR A CA 1
ATOM 860 C C . TYR A 1 112 ? -14.711 5.542 -5.190 1.00 95.62 112 TYR A C 1
ATOM 862 O O . TYR A 1 112 ? -15.347 5.097 -4.236 1.00 95.62 112 TYR A O 1
ATOM 870 N N . LEU A 1 113 ? -13.376 5.476 -5.241 1.00 95.44 113 LEU A N 1
ATOM 871 C CA . LEU A 1 113 ? -12.558 4.856 -4.187 1.00 95.44 113 LEU A CA 1
ATOM 872 C C . LEU A 1 113 ? -12.812 5.509 -2.822 1.00 95.44 113 LEU A C 1
ATOM 874 O O . LEU A 1 113 ? -13.067 4.818 -1.838 1.00 95.44 113 LEU A O 1
ATOM 878 N N . ARG A 1 114 ? -12.874 6.847 -2.774 1.00 94.31 114 ARG A N 1
ATOM 879 C CA . ARG A 1 114 ? -13.214 7.581 -1.545 1.00 94.31 114 ARG A CA 1
ATOM 880 C C . ARG A 1 114 ? -14.596 7.200 -1.007 1.00 94.31 114 ARG A C 1
ATOM 882 O O . ARG A 1 114 ? -14.775 7.102 0.204 1.00 94.31 114 ARG A O 1
ATOM 889 N N . SER A 1 115 ? -15.577 6.988 -1.886 1.00 95.75 115 SER A N 1
ATOM 890 C CA . SER A 1 115 ? -16.918 6.558 -1.474 1.00 95.75 115 SER A CA 1
ATOM 891 C C . SER A 1 115 ? -16.932 5.143 -0.883 1.00 95.75 115 SER A C 1
ATOM 893 O O . SER A 1 115 ? -17.721 4.877 0.022 1.00 95.75 115 SER A O 1
ATOM 895 N N . LEU A 1 116 ? -16.053 4.251 -1.356 1.00 97.19 116 LEU A N 1
ATOM 896 C CA . LEU A 1 116 ? -15.887 2.904 -0.808 1.00 97.19 116 LEU A CA 1
ATOM 897 C C . LEU A 1 116 ? -15.215 2.954 0.570 1.00 97.19 116 LEU A C 1
ATOM 899 O O . LEU A 1 116 ? -15.703 2.320 1.502 1.00 97.19 116 LEU A O 1
ATOM 903 N N . HIS A 1 117 ? -14.171 3.773 0.741 1.00 96.06 117 HIS A N 1
ATOM 904 C CA . HIS A 1 117 ? -13.536 3.991 2.051 1.00 96.06 117 HIS A CA 1
ATOM 905 C C . HIS A 1 117 ? -14.511 4.555 3.082 1.00 96.06 117 HIS A C 1
ATOM 907 O O . HIS A 1 117 ? -14.611 4.027 4.183 1.00 96.06 117 HIS A O 1
ATOM 913 N N . ALA A 1 118 ? -15.320 5.548 2.705 1.00 96.62 118 ALA A N 1
ATOM 914 C CA . ALA A 1 118 ? -16.336 6.095 3.602 1.00 96.62 118 ALA A CA 1
ATOM 915 C C . ALA A 1 118 ? -17.376 5.038 4.029 1.00 96.62 118 ALA A C 1
ATOM 917 O O . ALA A 1 118 ? -17.814 5.022 5.179 1.00 96.62 118 ALA A O 1
ATOM 918 N N . GLN A 1 119 ? -17.766 4.133 3.124 1.00 97.56 119 GLN A N 1
ATOM 919 C CA . GLN A 1 119 ? -18.640 3.005 3.466 1.00 97.56 119 GLN A CA 1
ATOM 920 C C . GLN A 1 119 ? -17.953 2.024 4.422 1.00 97.56 119 GLN A C 1
ATOM 922 O O . GLN A 1 119 ? -18.584 1.576 5.378 1.00 97.56 119 GLN A O 1
ATOM 927 N N . ALA A 1 120 ? -16.671 1.728 4.200 1.00 97.56 120 ALA A N 1
ATOM 928 C CA . ALA A 1 120 ? -15.880 0.864 5.069 1.00 97.56 120 ALA A CA 1
ATOM 929 C C . ALA A 1 120 ? -15.714 1.433 6.480 1.00 97.56 120 ALA A C 1
ATOM 931 O O . ALA A 1 120 ? -15.747 0.680 7.452 1.00 97.56 120 ALA A O 1
ATOM 932 N N . ASP A 1 121 ? -15.534 2.745 6.612 1.00 97.19 121 ASP A N 1
ATOM 933 C CA . ASP A 1 121 ? -15.425 3.410 7.913 1.00 97.19 121 ASP A CA 1
ATOM 934 C C . ASP A 1 121 ? -16.754 3.373 8.673 1.00 97.19 121 ASP A C 1
ATOM 936 O O . ASP A 1 121 ? -16.779 3.126 9.880 1.00 97.19 121 ASP A O 1
ATOM 940 N N . LEU A 1 122 ? -17.877 3.543 7.967 1.00 97.69 122 LEU A N 1
ATOM 941 C CA . LEU A 1 122 ? -19.210 3.388 8.553 1.00 97.69 122 LEU A CA 1
ATOM 942 C C . LEU A 1 122 ? -19.486 1.945 8.991 1.00 97.69 122 LEU A C 1
ATOM 944 O O . LEU A 1 122 ? -20.087 1.738 10.047 1.00 97.69 122 LEU A O 1
ATOM 948 N N . ASP A 1 123 ? -19.072 0.958 8.198 1.00 97.44 123 ASP A N 1
ATOM 949 C CA . ASP A 1 123 ? -19.218 -0.459 8.537 1.00 97.44 123 ASP A CA 1
ATOM 950 C C . ASP A 1 123 ? -18.390 -0.822 9.779 1.00 97.44 123 ASP A C 1
ATOM 952 O O . ASP A 1 123 ? -18.919 -1.385 10.739 1.00 97.44 123 ASP A O 1
ATOM 956 N N . TYR A 1 124 ? -17.132 -0.377 9.836 1.00 97.69 124 TYR A N 1
ATOM 957 C CA . TYR A 1 124 ? -16.276 -0.558 11.008 1.00 97.69 124 TYR A CA 1
ATOM 958 C C . TYR A 1 124 ? -16.807 0.146 12.254 1.00 97.69 124 TYR A C 1
ATOM 960 O O . TYR A 1 124 ? -16.813 -0.440 13.333 1.00 97.69 124 TYR A O 1
ATOM 968 N N . ALA A 1 125 ? -17.321 1.372 12.129 1.00 97.56 125 ALA A N 1
ATOM 969 C CA . ALA A 1 125 ? -17.932 2.075 13.255 1.00 97.56 125 ALA A CA 1
ATOM 970 C C . ALA A 1 125 ? -19.143 1.312 13.825 1.00 97.56 125 ALA A C 1
ATOM 972 O O . ALA A 1 125 ? -19.352 1.290 15.042 1.00 97.56 125 ALA A O 1
ATOM 973 N N . ARG A 1 126 ? -19.936 0.651 12.966 1.00 97.56 126 ARG A N 1
ATOM 974 C CA . ARG A 1 126 ? -21.040 -0.220 13.403 1.00 97.56 126 ARG A CA 1
ATOM 975 C C . ARG A 1 126 ? -20.520 -1.463 14.111 1.00 97.56 126 ARG A C 1
ATOM 977 O O . ARG A 1 126 ? -21.016 -1.761 15.195 1.00 97.56 126 ARG A O 1
ATOM 984 N N . ALA A 1 127 ? -19.522 -2.135 13.538 1.00 97.44 127 ALA A N 1
ATOM 985 C CA . ALA A 1 127 ? -18.883 -3.303 14.138 1.00 97.44 127 ALA A CA 1
ATOM 986 C C . ALA A 1 127 ? -18.297 -2.973 15.522 1.00 97.44 127 ALA A C 1
ATOM 988 O O . ALA A 1 127 ? -18.560 -3.671 16.500 1.00 97.44 127 ALA A O 1
ATOM 989 N N . LEU A 1 128 ? -17.604 -1.838 15.637 1.00 96.00 128 LEU A N 1
ATOM 990 C CA . LEU A 1 128 ? -17.034 -1.340 16.885 1.00 96.00 128 LEU A CA 1
ATOM 991 C C . LEU A 1 128 ? -18.110 -1.105 17.954 1.00 96.00 128 LEU A C 1
ATOM 993 O O . LEU A 1 128 ? -17.917 -1.476 19.109 1.00 96.00 128 LEU A O 1
ATOM 997 N N . LYS A 1 129 ? -19.260 -0.531 17.576 1.00 96.31 129 LYS A N 1
ATOM 998 C CA . LYS A 1 129 ? -20.375 -0.262 18.498 1.00 96.31 129 LYS A CA 1
ATOM 999 C C . LYS A 1 129 ? -20.979 -1.536 19.096 1.00 96.31 129 LYS A C 1
ATOM 1001 O O . LYS A 1 129 ? -21.425 -1.505 20.240 1.00 96.31 129 LYS A O 1
ATOM 1006 N N . ILE A 1 130 ? -21.035 -2.621 18.325 1.00 96.50 130 ILE A N 1
ATOM 1007 C CA . ILE A 1 130 ? -21.609 -3.902 18.767 1.00 96.50 130 ILE A CA 1
ATOM 1008 C C . ILE A 1 130 ? -20.558 -4.877 19.317 1.00 96.50 130 ILE A C 1
ATOM 1010 O O . ILE A 1 130 ? -20.916 -5.976 19.725 1.00 96.50 130 ILE A O 1
ATOM 1014 N N . GLY A 1 131 ? -19.279 -4.486 19.334 1.00 94.00 131 GLY A N 1
ATOM 1015 C CA . GLY A 1 131 ? -18.177 -5.333 19.791 1.00 94.00 131 GLY A CA 1
ATOM 1016 C C . GLY A 1 131 ? -17.754 -6.425 18.801 1.00 94.00 131 GLY A C 1
ATOM 1017 O O . GLY A 1 131 ? -17.030 -7.332 19.192 1.00 94.00 131 GLY A O 1
ATOM 1018 N N . ASP A 1 132 ? -18.163 -6.340 17.531 1.00 94.88 132 ASP A N 1
ATOM 1019 C CA . ASP A 1 132 ? -17.790 -7.279 16.456 1.00 94.88 132 ASP A CA 1
ATOM 1020 C C . ASP A 1 132 ? -16.443 -6.889 15.816 1.00 94.88 132 ASP A C 1
ATOM 1022 O O . ASP A 1 132 ? -16.299 -6.718 14.603 1.00 94.88 132 ASP A O 1
ATOM 1026 N N . VAL A 1 133 ? -15.455 -6.650 16.675 1.00 95.00 133 VAL A N 1
ATOM 1027 C CA . VAL A 1 133 ? -14.090 -6.252 16.322 1.00 95.00 133 VAL A CA 1
ATOM 1028 C C . VAL A 1 133 ? -13.098 -7.044 17.172 1.00 95.00 133 VAL A C 1
ATOM 1030 O O . VAL A 1 133 ? -13.436 -7.433 18.292 1.00 95.00 133 VAL A O 1
ATOM 1033 N N . PRO A 1 134 ? -11.864 -7.273 16.690 1.00 91.38 134 PRO A N 1
ATOM 1034 C CA . PRO A 1 134 ? -10.854 -7.968 17.476 1.00 91.38 134 PRO A CA 1
ATOM 1035 C C . PRO A 1 134 ? -10.623 -7.294 18.832 1.00 91.38 134 PRO A C 1
ATOM 1037 O O . PRO A 1 134 ? -10.395 -6.081 18.916 1.00 91.38 134 PRO A O 1
ATOM 1040 N N . TRP A 1 135 ? -10.672 -8.089 19.900 1.00 87.94 135 TRP A N 1
ATOM 1041 C CA . TRP A 1 135 ? -10.271 -7.628 21.222 1.00 87.94 135 TRP A CA 1
ATOM 1042 C C . TRP A 1 135 ? -8.745 -7.617 21.316 1.00 87.94 135 TRP A C 1
ATOM 1044 O O . TRP A 1 135 ? -8.096 -8.601 20.964 1.00 87.94 135 TRP A O 1
ATOM 1054 N N . LEU A 1 136 ? -8.191 -6.505 21.796 1.00 87.31 136 LEU A N 1
ATOM 1055 C CA . LEU A 1 136 ? -6.760 -6.321 22.023 1.00 87.31 136 LEU A CA 1
ATOM 1056 C C . LEU A 1 136 ? -6.553 -5.932 23.480 1.00 87.31 136 LEU A C 1
ATOM 1058 O O . LEU A 1 136 ? -7.245 -5.039 23.979 1.00 87.31 136 LEU A O 1
ATOM 1062 N N . SER A 1 137 ? -5.611 -6.602 24.144 1.00 78.56 137 SER A N 1
ATOM 1063 C CA . SER A 1 137 ? -5.257 -6.275 25.521 1.00 78.56 137 SER A CA 1
ATOM 1064 C C . SER A 1 137 ? -4.607 -4.888 25.570 1.00 78.56 137 SER A C 1
ATOM 1066 O O . SER A 1 137 ? -3.597 -4.688 24.891 1.00 78.56 137 SER A O 1
ATOM 1068 N N . PRO A 1 138 ? -5.109 -3.950 26.395 1.00 71.50 138 PRO A N 1
ATOM 1069 C CA . PRO A 1 138 ? -4.463 -2.651 26.613 1.00 71.50 138 PRO A CA 1
ATOM 1070 C C . PRO A 1 138 ? -3.058 -2.735 27.226 1.00 71.50 138 PRO A C 1
ATOM 1072 O O . PRO A 1 138 ? -2.369 -1.718 27.285 1.00 71.50 138 PRO A O 1
ATOM 1075 N N . ASP A 1 139 ? -2.677 -3.917 27.721 1.00 67.69 139 ASP A N 1
ATOM 1076 C CA . ASP A 1 139 ? -1.380 -4.195 28.345 1.00 67.69 139 ASP A CA 1
ATOM 1077 C C . ASP A 1 139 ? -0.401 -4.859 27.357 1.00 67.69 139 ASP A C 1
ATOM 1079 O O . ASP A 1 139 ? 0.798 -4.893 27.601 1.00 67.69 139 ASP A O 1
ATOM 1083 N N . GLY A 1 140 ? -0.910 -5.390 26.236 1.00 67.44 140 GLY A N 1
ATOM 1084 C CA . GLY A 1 140 ? -0.108 -6.014 25.176 1.00 67.44 140 GLY A CA 1
ATOM 1085 C C . GLY A 1 140 ? 0.047 -5.156 23.918 1.00 67.44 140 GLY A C 1
ATOM 1086 O O . GLY A 1 140 ? 0.827 -5.512 23.045 1.00 67.44 140 GLY A O 1
ATOM 1087 N N . HIS A 1 141 ? -0.689 -4.045 23.818 1.00 78.69 141 HIS A N 1
ATOM 1088 C CA . HIS A 1 141 ? -0.680 -3.143 22.666 1.00 78.69 141 HIS A CA 1
ATOM 1089 C C . HIS A 1 141 ? -0.475 -1.698 23.096 1.00 78.69 141 HIS A C 1
ATOM 1091 O O . HIS A 1 141 ? -1.051 -1.247 24.088 1.00 78.69 141 HIS A O 1
ATOM 1097 N N . ALA A 1 142 ? 0.285 -0.955 22.293 1.00 74.62 142 ALA A N 1
ATOM 1098 C CA . ALA A 1 142 ? 0.542 0.450 22.556 1.00 74.62 142 ALA A CA 1
ATOM 1099 C C . ALA A 1 142 ? -0.751 1.271 22.426 1.00 74.62 142 ALA A C 1
ATOM 1101 O O . ALA A 1 142 ? -1.429 1.222 21.396 1.00 74.62 142 ALA A O 1
ATOM 1102 N N . ALA A 1 143 ? -1.090 2.067 23.443 1.00 76.69 143 ALA A N 1
ATOM 1103 C CA . ALA A 1 143 ? -2.312 2.871 23.452 1.00 76.69 143 ALA A CA 1
ATOM 1104 C C . ALA A 1 143 ? -2.371 3.850 22.275 1.00 76.69 143 ALA A C 1
ATOM 1106 O O . ALA A 1 143 ? -3.452 4.105 21.741 1.00 76.69 143 ALA A O 1
ATOM 1107 N N . VAL A 1 144 ? -1.210 4.345 21.836 1.00 78.38 144 VAL A N 1
ATOM 1108 C CA . VAL A 1 144 ? -1.097 5.221 20.664 1.00 78.38 144 VAL A CA 1
ATOM 1109 C C . VAL A 1 144 ? -1.616 4.543 19.390 1.00 78.38 144 VAL A C 1
ATOM 1111 O O . VAL A 1 144 ? -2.334 5.167 18.613 1.00 78.38 144 VAL A O 1
ATOM 1114 N N . THR A 1 145 ? -1.367 3.242 19.203 1.00 87.44 145 THR A N 1
ATOM 1115 C CA . THR A 1 145 ? -1.694 2.51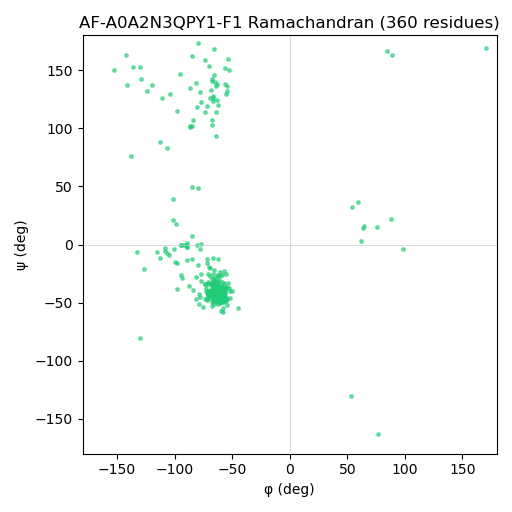6 17.960 1.00 87.44 145 THR A CA 1
ATOM 1116 C C . THR A 1 145 ? -2.857 1.534 18.080 1.00 87.44 145 THR A C 1
ATOM 1118 O O . THR A 1 145 ? -3.337 1.064 17.055 1.00 87.44 145 THR A O 1
ATOM 1121 N N . ILE A 1 146 ? -3.415 1.301 19.272 1.00 89.75 146 ILE A N 1
ATOM 1122 C CA . ILE A 1 146 ? -4.453 0.277 19.502 1.00 89.75 146 ILE A CA 1
ATOM 1123 C C . ILE A 1 146 ? -5.679 0.394 18.576 1.00 89.75 146 ILE A C 1
ATOM 1125 O O . ILE A 1 146 ? -6.284 -0.610 18.197 1.00 89.75 146 ILE A O 1
ATOM 1129 N N . ALA A 1 147 ? -6.065 1.616 18.192 1.00 91.06 147 ALA A N 1
ATOM 1130 C CA . ALA A 1 147 ? -7.161 1.837 17.249 1.00 91.06 147 ALA A CA 1
ATOM 1131 C C . ALA A 1 147 ? -6.793 1.403 15.820 1.00 91.06 147 ALA A C 1
ATOM 1133 O O . ALA A 1 147 ? -7.627 0.808 15.134 1.00 91.06 147 ALA A O 1
ATOM 1134 N N . ALA A 1 148 ? -5.553 1.674 15.403 1.00 93.12 148 ALA A N 1
ATOM 1135 C CA . ALA A 1 148 ? -5.005 1.256 14.118 1.00 93.12 148 ALA A CA 1
ATOM 1136 C C . ALA A 1 148 ? -4.792 -0.264 14.080 1.00 93.12 148 ALA A C 1
ATOM 1138 O O . ALA A 1 148 ? -5.236 -0.905 13.134 1.00 93.12 148 ALA A O 1
ATOM 1139 N N . ASP A 1 149 ? -4.236 -0.856 15.140 1.00 94.94 149 ASP A N 1
ATOM 1140 C CA . ASP A 1 149 ? -4.066 -2.309 15.275 1.00 94.94 149 ASP A CA 1
ATOM 1141 C C . ASP A 1 149 ? -5.407 -3.037 15.131 1.00 94.94 149 ASP A C 1
ATOM 1143 O O . ASP A 1 149 ? -5.547 -3.996 14.369 1.00 94.94 149 ASP A O 1
ATOM 1147 N N . ARG A 1 150 ? -6.438 -2.549 15.832 1.00 95.44 150 ARG A N 1
ATOM 1148 C CA . ARG A 1 150 ? -7.785 -3.125 15.772 1.00 95.44 150 ARG A CA 1
ATOM 1149 C C . ARG A 1 150 ? -8.396 -3.002 14.380 1.00 95.44 150 ARG A C 1
ATOM 1151 O O . ARG A 1 150 ? -9.002 -3.965 13.911 1.00 95.44 150 ARG A O 1
ATOM 1158 N N . ARG A 1 151 ? -8.251 -1.838 13.735 1.00 96.50 151 ARG A N 1
ATOM 1159 C CA . ARG A 1 151 ? -8.743 -1.596 12.371 1.00 96.50 151 ARG A CA 1
ATOM 1160 C C . ARG A 1 151 ? -8.054 -2.528 11.378 1.00 96.50 151 ARG A C 1
ATOM 1162 O O . ARG A 1 151 ? -8.748 -3.231 10.651 1.00 96.50 151 ARG A O 1
ATOM 1169 N N . TYR A 1 152 ? -6.726 -2.615 11.436 1.00 97.62 152 TYR A N 1
ATOM 1170 C CA . TYR A 1 152 ? -5.917 -3.505 10.607 1.00 97.62 152 TYR A CA 1
ATOM 1171 C C . TYR A 1 152 ? -6.385 -4.959 10.719 1.00 97.62 152 TYR A C 1
ATOM 1173 O O . TYR A 1 152 ? -6.686 -5.608 9.719 1.00 97.62 152 TYR A O 1
ATOM 1181 N N . LEU A 1 153 ? -6.510 -5.466 11.950 1.00 97.75 153 LEU A N 1
ATOM 1182 C CA . LEU A 1 153 ? -6.923 -6.846 12.203 1.00 97.75 153 LEU A CA 1
ATOM 1183 C C . LEU A 1 153 ? -8.382 -7.105 11.806 1.00 97.75 153 LEU A C 1
ATOM 1185 O O . LEU A 1 153 ? -8.704 -8.203 11.351 1.00 97.75 153 LEU A O 1
ATOM 1189 N N . TYR A 1 154 ? -9.274 -6.126 11.973 1.00 98.06 154 TYR A N 1
ATOM 1190 C CA . TYR A 1 154 ? -10.653 -6.225 11.495 1.00 98.06 154 TYR A CA 1
ATOM 1191 C C . TYR A 1 154 ? -10.687 -6.365 9.969 1.00 98.06 154 TYR A C 1
ATOM 1193 O O . TYR A 1 154 ? -11.283 -7.311 9.450 1.00 98.06 154 TYR A O 1
ATOM 1201 N N . ASP A 1 155 ? -10.001 -5.468 9.262 1.00 98.38 155 ASP A N 1
ATOM 1202 C CA . ASP A 1 155 ? -9.999 -5.427 7.803 1.00 98.38 155 ASP A CA 1
ATOM 1203 C C . ASP A 1 155 ? -9.320 -6.648 7.187 1.00 98.38 155 ASP A C 1
ATOM 1205 O O . ASP A 1 155 ? -9.869 -7.236 6.256 1.00 98.38 155 ASP A O 1
ATOM 1209 N N . ALA A 1 156 ? -8.193 -7.099 7.745 1.00 98.56 156 ALA A N 1
ATOM 1210 C CA . ALA A 1 156 ? -7.509 -8.308 7.293 1.00 98.56 156 ALA A CA 1
ATOM 1211 C C . ALA A 1 156 ? -8.421 -9.543 7.368 1.00 98.56 156 ALA A C 1
ATOM 1213 O O . ALA A 1 156 ? -8.549 -10.291 6.395 1.00 98.56 156 ALA A O 1
ATOM 1214 N N . ASN A 1 157 ? -9.127 -9.725 8.489 1.00 98.00 157 ASN A N 1
ATOM 1215 C CA . ASN A 1 157 ? -10.066 -10.836 8.645 1.00 98.00 157 ASN A CA 1
ATOM 1216 C C . ASN A 1 157 ? -11.254 -10.711 7.682 1.00 98.00 157 ASN A C 1
ATOM 1218 O O . ASN A 1 157 ? -11.601 -11.673 6.989 1.00 98.00 157 ASN A O 1
ATOM 1222 N N . ARG A 1 158 ? -11.877 -9.528 7.604 1.00 98.25 158 ARG A N 1
ATOM 1223 C CA . ARG A 1 158 ? -13.030 -9.289 6.721 1.00 98.25 158 ARG A CA 1
ATOM 1224 C C . ARG A 1 158 ? -12.682 -9.491 5.252 1.00 98.25 158 ARG A C 1
ATOM 1226 O O . ARG A 1 158 ? -13.469 -10.103 4.535 1.00 98.25 158 ARG A O 1
ATOM 1233 N N . LEU A 1 159 ? -11.498 -9.059 4.825 1.00 98.69 159 LEU A N 1
ATOM 1234 C CA . LEU A 1 159 ? -10.997 -9.243 3.468 1.00 98.69 159 LEU A CA 1
ATOM 1235 C C . LEU A 1 159 ? -10.893 -10.727 3.093 1.00 98.69 159 LEU A C 1
ATOM 1237 O O . LEU A 1 159 ? -11.409 -11.145 2.055 1.00 98.69 159 LEU A O 1
ATOM 1241 N N . VAL A 1 160 ? -10.272 -11.544 3.950 1.00 98.38 160 VAL A N 1
ATOM 1242 C CA . VAL A 1 160 ? -10.145 -12.992 3.713 1.00 98.38 160 VAL A CA 1
ATOM 1243 C C . VAL A 1 160 ? -11.521 -13.661 3.683 1.00 98.38 160 VAL A C 1
ATOM 1245 O O . VAL A 1 160 ? -11.782 -14.496 2.812 1.00 98.38 160 VAL A O 1
ATOM 1248 N N . HIS A 1 161 ? -12.425 -13.281 4.590 1.00 98.25 161 HIS A N 1
ATOM 1249 C CA . HIS A 1 161 ? -13.802 -13.775 4.584 1.00 98.25 161 HIS A CA 1
ATOM 1250 C C . HIS A 1 161 ? -14.548 -13.409 3.296 1.00 98.25 161 HIS A C 1
ATOM 1252 O O . HIS A 1 161 ? -15.189 -14.282 2.710 1.00 98.25 161 HIS A O 1
ATOM 1258 N N . ALA A 1 162 ? -14.427 -12.165 2.829 1.00 98.38 162 ALA A N 1
ATOM 1259 C CA . ALA A 1 162 ? -15.040 -11.698 1.591 1.00 98.38 162 ALA A CA 1
ATOM 1260 C C . ALA A 1 162 ? -14.532 -12.490 0.378 1.00 98.38 162 ALA A C 1
ATOM 1262 O O . ALA A 1 162 ? -15.332 -13.051 -0.372 1.00 98.38 162 ALA A O 1
ATOM 1263 N N . TYR A 1 163 ? -13.213 -12.641 0.224 1.00 98.25 163 TYR A N 1
ATOM 1264 C CA . TYR A 1 163 ? -12.657 -13.437 -0.873 1.00 98.25 163 TYR A CA 1
ATOM 1265 C C . TYR A 1 163 ? -13.106 -14.900 -0.831 1.00 98.25 163 TYR A C 1
ATOM 1267 O O . TYR A 1 163 ? -13.472 -15.460 -1.864 1.00 98.25 163 TYR A O 1
ATOM 1275 N N . ARG A 1 164 ? -13.127 -15.528 0.352 1.00 98.00 164 ARG A N 1
ATOM 1276 C CA . ARG A 1 164 ? -13.598 -16.915 0.499 1.00 98.00 164 ARG A CA 1
ATOM 1277 C C . ARG A 1 164 ? -15.088 -17.049 0.161 1.00 98.00 164 ARG A C 1
ATOM 1279 O O . ARG A 1 164 ? -15.459 -18.007 -0.508 1.00 98.00 164 ARG A O 1
ATOM 1286 N N . ALA A 1 165 ? -15.925 -16.091 0.563 1.00 97.62 165 ALA A N 1
ATOM 1287 C CA . ALA A 1 165 ? -17.359 -16.090 0.261 1.00 97.62 165 ALA A CA 1
ATOM 1288 C C . ALA A 1 165 ? -17.663 -15.887 -1.235 1.00 97.62 165 ALA A C 1
ATOM 1290 O O . ALA A 1 165 ? -18.672 -16.377 -1.742 1.00 97.62 165 ALA A O 1
ATOM 1291 N N . LEU A 1 166 ? -16.791 -15.176 -1.953 1.00 97.19 166 LEU A N 1
ATOM 1292 C CA . LEU A 1 166 ? -16.935 -14.901 -3.384 1.00 97.19 166 LEU A CA 1
ATOM 1293 C C . LEU A 1 166 ? -16.242 -15.933 -4.286 1.00 97.19 166 LEU A C 1
ATOM 1295 O O . LEU A 1 166 ? -16.313 -15.793 -5.507 1.00 97.19 166 LEU A O 1
ATOM 1299 N N . TRP A 1 167 ? -15.577 -16.948 -3.723 1.00 97.12 167 TRP A N 1
ATOM 1300 C CA . TRP A 1 167 ? -14.699 -17.860 -4.469 1.00 97.12 167 TRP A CA 1
ATOM 1301 C C . TRP A 1 167 ? -15.391 -18.518 -5.672 1.00 97.12 167 TRP A C 1
ATOM 1303 O O . TRP A 1 167 ? -14.874 -18.477 -6.790 1.00 97.12 167 TRP A O 1
ATOM 1313 N N . ASP A 1 168 ? -16.602 -19.038 -5.463 1.00 94.75 168 ASP A N 1
ATOM 1314 C CA . ASP A 1 168 ? -17.370 -19.756 -6.488 1.00 94.75 168 ASP A CA 1
ATOM 1315 C C . ASP A 1 168 ? -18.267 -18.839 -7.344 1.00 94.75 168 ASP A C 1
ATOM 1317 O O . ASP A 1 168 ? -18.985 -19.303 -8.230 1.00 94.75 168 ASP A O 1
ATOM 1321 N N . ARG A 1 169 ? -18.249 -17.522 -7.101 1.00 93.50 169 ARG A N 1
ATOM 1322 C CA . ARG A 1 169 ? -19.047 -16.537 -7.849 1.00 93.50 169 ARG A CA 1
ATOM 1323 C C . ARG A 1 169 ? -18.218 -15.930 -8.972 1.00 93.50 169 ARG A C 1
ATOM 1325 O O . ARG A 1 169 ? -17.022 -15.719 -8.818 1.00 93.50 169 ARG A O 1
ATOM 1332 N N . ALA A 1 170 ? -18.841 -15.582 -10.095 1.00 88.69 170 ALA A N 1
ATOM 1333 C CA . ALA A 1 170 ? -18.182 -14.731 -11.082 1.00 88.69 170 ALA A CA 1
ATOM 1334 C C . ALA A 1 170 ? -18.038 -13.313 -10.508 1.00 88.69 170 ALA A C 1
ATOM 1336 O O . ALA A 1 170 ? -19.023 -12.721 -10.069 1.00 88.69 170 ALA A O 1
ATOM 1337 N N . THR A 1 171 ? -16.819 -12.776 -10.506 1.00 91.50 171 THR A N 1
ATOM 1338 C CA . THR A 1 171 ? -16.519 -11.417 -10.034 1.00 91.50 171 THR A CA 1
ATOM 1339 C C . THR A 1 171 ? -15.919 -10.599 -11.164 1.00 91.50 171 THR A C 1
ATOM 1341 O O . THR A 1 171 ? -15.055 -11.099 -11.885 1.00 91.50 171 THR A O 1
ATOM 1344 N N . ALA A 1 172 ? -16.350 -9.348 -11.311 1.00 90.75 172 ALA A N 1
ATOM 1345 C CA . ALA A 1 172 ? -15.804 -8.450 -12.320 1.00 90.75 172 ALA A CA 1
ATOM 1346 C C . ALA A 1 172 ? -14.327 -8.119 -12.042 1.00 90.75 172 ALA A C 1
ATOM 1348 O O . ALA A 1 172 ? -13.905 -8.019 -10.886 1.00 90.75 172 ALA A O 1
ATOM 1349 N N . ASP A 1 173 ? -13.549 -7.940 -13.111 1.00 92.44 173 ASP A N 1
ATOM 1350 C CA . ASP A 1 173 ? -12.151 -7.518 -13.024 1.00 92.44 173 ASP A CA 1
ATOM 1351 C C . ASP A 1 173 ? -12.067 -6.076 -12.486 1.00 92.44 173 ASP A C 1
ATOM 1353 O O . ASP A 1 173 ? -12.645 -5.173 -13.103 1.00 92.44 173 ASP A O 1
ATOM 1357 N N . PRO A 1 174 ? -11.342 -5.825 -11.376 1.00 93.19 174 PRO A N 1
ATOM 1358 C CA . PRO A 1 174 ? -11.197 -4.485 -10.816 1.00 93.19 174 PRO A CA 1
ATOM 1359 C C . PRO A 1 174 ? -10.727 -3.450 -11.841 1.00 93.19 174 PRO A C 1
ATOM 1361 O O . PRO A 1 174 ? -11.237 -2.332 -11.860 1.00 93.19 174 PRO A O 1
ATOM 1364 N N . ALA A 1 175 ? -9.796 -3.814 -12.730 1.00 91.75 175 ALA A N 1
ATOM 1365 C CA . ALA A 1 175 ? -9.286 -2.885 -13.735 1.00 91.75 175 ALA A CA 1
ATOM 1366 C C . ALA A 1 175 ? -10.378 -2.476 -14.739 1.00 91.75 175 ALA A C 1
ATOM 1368 O O . ALA A 1 175 ? -10.499 -1.298 -15.071 1.00 91.75 175 ALA A O 1
ATOM 1369 N N . GLN A 1 176 ? -11.214 -3.423 -15.175 1.00 91.88 176 GLN A N 1
ATOM 1370 C CA . GLN A 1 176 ? -12.358 -3.145 -16.049 1.00 91.88 176 GLN A CA 1
ATOM 1371 C C . GLN A 1 176 ? -13.416 -2.280 -15.368 1.00 91.88 176 GLN A C 1
ATOM 1373 O O . GLN A 1 176 ? -13.926 -1.352 -15.994 1.00 91.88 176 GLN A O 1
ATOM 1378 N N . LEU A 1 177 ? -13.713 -2.532 -14.090 1.00 93.19 177 LEU A N 1
ATOM 1379 C CA . LEU A 1 177 ? -14.642 -1.696 -13.328 1.00 93.19 177 LEU A CA 1
ATOM 1380 C C . LEU A 1 177 ? -14.131 -0.258 -13.201 1.00 93.19 177 LEU A C 1
ATOM 1382 O O . LEU A 1 177 ? -14.889 0.683 -13.429 1.00 93.19 177 LEU A O 1
ATOM 1386 N 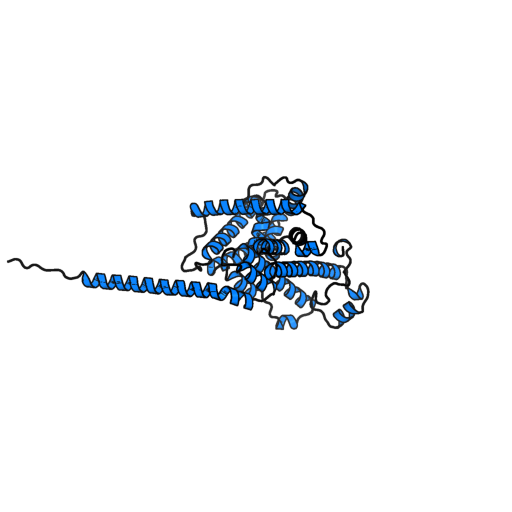N . LEU A 1 178 ? -12.844 -0.073 -12.894 1.00 93.62 178 LEU A N 1
ATOM 1387 C CA . LEU A 1 178 ? -12.247 1.259 -12.810 1.00 93.62 178 LEU A CA 1
ATOM 1388 C C . LEU A 1 178 ? -12.272 1.991 -14.159 1.00 93.62 178 LEU A C 1
ATOM 1390 O O . LEU A 1 178 ? -12.624 3.170 -14.193 1.00 93.62 178 LEU A O 1
ATOM 1394 N N . MET A 1 179 ? -11.982 1.298 -15.266 1.00 91.75 179 MET A N 1
ATOM 1395 C CA . MET A 1 179 ? -12.125 1.867 -16.613 1.00 91.75 179 MET A CA 1
ATOM 1396 C C . MET A 1 179 ? -13.578 2.269 -16.906 1.00 91.75 179 MET A C 1
ATOM 1398 O O . MET A 1 179 ? -13.828 3.367 -17.397 1.00 91.75 179 MET A O 1
ATOM 1402 N N . ALA A 1 180 ? -14.556 1.434 -16.543 1.00 91.81 180 ALA A N 1
ATOM 1403 C CA . ALA A 1 180 ? -15.970 1.745 -16.742 1.00 91.81 180 ALA A CA 1
ATOM 1404 C C . ALA A 1 180 ? -16.426 2.967 -15.924 1.00 91.81 180 ALA A C 1
ATOM 1406 O O . ALA A 1 180 ? -17.185 3.799 -16.434 1.00 91.81 180 ALA A O 1
ATOM 1407 N N . VAL A 1 181 ? -15.942 3.116 -14.685 1.00 93.25 181 VAL A N 1
ATOM 1408 C CA . VAL A 1 181 ? -16.175 4.306 -13.846 1.00 93.25 181 VAL A CA 1
ATOM 1409 C C . VAL A 1 181 ? -15.571 5.550 -14.493 1.00 93.25 181 VAL A C 1
ATOM 1411 O O . VAL A 1 181 ? -16.224 6.598 -14.564 1.00 93.25 181 VAL A O 1
ATOM 1414 N N . GLU A 1 182 ? -14.340 5.438 -14.993 1.00 92.06 182 GLU A N 1
ATOM 1415 C CA . GLU A 1 182 ? -13.651 6.522 -15.686 1.00 92.06 182 GLU A CA 1
ATOM 1416 C C . GLU A 1 182 ? -14.432 6.980 -16.930 1.00 92.06 182 GLU A C 1
ATOM 1418 O O . GLU A 1 182 ? -14.657 8.180 -17.113 1.00 92.06 182 GLU A O 1
ATOM 1423 N N . GLU A 1 183 ? -14.914 6.046 -17.752 1.00 89.94 183 GLU A N 1
ATOM 1424 C CA . GLU A 1 183 ? -15.613 6.329 -19.009 1.00 89.94 183 GLU A CA 1
ATOM 1425 C C . GLU A 1 183 ? -17.051 6.817 -18.799 1.00 89.94 183 GLU A C 1
ATOM 1427 O O . GLU A 1 183 ? -17.433 7.888 -19.285 1.00 89.94 183 GLU A O 1
ATOM 1432 N N . THR A 1 184 ? -17.850 6.055 -18.052 1.00 85.38 184 THR A N 1
ATOM 1433 C CA . THR A 1 184 ? -19.315 6.199 -18.023 1.00 85.38 184 THR A CA 1
ATOM 1434 C C . THR A 1 184 ? -19.838 6.990 -16.829 1.00 85.38 184 THR A C 1
ATOM 1436 O O . THR A 1 184 ? -20.998 7.397 -16.844 1.00 85.38 184 THR A O 1
ATOM 1439 N N . ARG A 1 185 ? -19.012 7.211 -15.791 1.00 82.00 185 ARG A N 1
ATOM 1440 C CA . ARG A 1 185 ? -19.419 7.757 -14.478 1.00 82.00 185 ARG A CA 1
ATOM 1441 C C . ARG A 1 185 ? -20.433 6.881 -13.719 1.00 82.00 185 ARG A C 1
ATOM 1443 O O . ARG A 1 185 ? -20.881 7.268 -12.642 1.00 82.00 185 ARG A O 1
ATOM 1450 N N . THR A 1 186 ? -20.799 5.717 -14.247 1.00 84.69 186 THR A N 1
ATOM 1451 C CA . THR A 1 186 ? -21.693 4.785 -13.558 1.00 84.69 186 THR A CA 1
ATOM 1452 C C . THR A 1 186 ? -20.893 4.062 -12.486 1.00 84.69 186 THR A C 1
ATOM 1454 O O . THR A 1 186 ? -19.867 3.455 -12.790 1.00 84.69 186 THR A O 1
ATOM 1457 N N . LEU A 1 187 ? -21.333 4.164 -11.233 1.00 87.12 187 LEU A N 1
ATOM 1458 C CA . LEU A 1 187 ? -20.683 3.476 -10.123 1.00 87.12 187 LEU A CA 1
ATOM 1459 C C . LEU A 1 187 ? -21.152 2.012 -10.070 1.00 87.12 187 LEU A C 1
ATOM 1461 O O . LEU A 1 187 ? -22.350 1.770 -10.248 1.00 87.12 187 LEU A O 1
ATOM 1465 N N . PRO A 1 188 ? -20.246 1.054 -9.815 1.00 87.00 188 PRO A N 1
ATOM 1466 C CA . PRO A 1 188 ? -20.606 -0.326 -9.518 1.00 87.00 188 PRO A CA 1
ATOM 1467 C C . PRO A 1 188 ? -21.598 -0.388 -8.347 1.00 87.00 188 PRO A C 1
ATOM 1469 O O . PRO A 1 188 ? -21.467 0.352 -7.369 1.00 87.00 188 PRO A O 1
ATOM 1472 N N . GLY A 1 189 ? -22.630 -1.221 -8.489 1.00 85.00 189 GLY A N 1
ATOM 1473 C CA . GLY A 1 189 ? -23.737 -1.340 -7.532 1.00 85.00 189 GLY A CA 1
ATOM 1474 C C . GLY A 1 189 ? -23.549 -2.458 -6.505 1.00 85.00 189 GLY A C 1
ATOM 1475 O O . GLY A 1 189 ? -24.432 -2.685 -5.680 1.00 85.00 189 GLY A O 1
ATOM 1476 N N . GLU A 1 190 ? -22.438 -3.186 -6.581 1.00 91.44 190 GLU A N 1
ATOM 1477 C CA . GLU A 1 190 ? -22.109 -4.292 -5.695 1.00 91.44 190 GLU A CA 1
ATOM 1478 C C . GLU A 1 190 ? -21.945 -3.803 -4.247 1.00 91.44 190 GLU A C 1
ATOM 1480 O O . GLU A 1 190 ? -21.303 -2.769 -4.017 1.00 91.44 190 GLU A O 1
ATOM 1485 N N . PRO A 1 191 ? -22.464 -4.554 -3.253 1.00 95.00 191 PRO A N 1
ATOM 1486 C CA . PRO A 1 191 ? -22.197 -4.279 -1.845 1.00 95.00 191 PRO A CA 1
ATOM 1487 C C . PRO A 1 191 ? -20.694 -4.187 -1.565 1.00 95.00 191 PRO A C 1
ATOM 1489 O O . PRO A 1 191 ? -19.908 -4.889 -2.195 1.00 95.00 191 PRO A O 1
ATOM 1492 N N . LEU A 1 192 ? -20.299 -3.379 -0.574 1.00 96.25 192 LEU A N 1
ATOM 1493 C CA . LEU A 1 192 ? -18.894 -3.109 -0.240 1.00 96.25 192 LEU A CA 1
ATOM 1494 C C . LEU A 1 192 ? -18.020 -4.379 -0.204 1.00 96.25 192 LEU A C 1
ATOM 1496 O O . LEU A 1 192 ? -17.042 -4.474 -0.936 1.00 96.25 192 LEU A O 1
ATOM 1500 N N . TRP A 1 193 ? -18.410 -5.381 0.589 1.00 97.00 193 TRP A N 1
ATOM 1501 C CA . TRP A 1 193 ? -17.663 -6.638 0.754 1.00 97.00 193 TRP A CA 1
ATOM 1502 C C . TRP A 1 193 ? -17.820 -7.634 -0.411 1.00 97.00 193 TRP A C 1
ATOM 1504 O O . TRP A 1 193 ? -17.237 -8.712 -0.377 1.00 97.00 193 TRP A O 1
ATOM 1514 N N . GLU A 1 194 ? -18.580 -7.284 -1.449 1.00 96.31 194 GLU A N 1
ATOM 1515 C CA . GLU A 1 194 ? -18.648 -8.012 -2.725 1.00 96.31 194 GLU A CA 1
ATOM 1516 C C . GLU A 1 194 ? -17.923 -7.271 -3.861 1.00 96.31 194 GLU A C 1
ATOM 1518 O O . GLU A 1 194 ? -17.757 -7.799 -4.963 1.00 96.31 194 GLU A O 1
ATOM 1523 N N . ASN A 1 195 ? -17.478 -6.042 -3.598 1.00 96.69 195 ASN A N 1
ATOM 1524 C CA . ASN A 1 195 ? -16.936 -5.135 -4.589 1.00 96.69 195 ASN A CA 1
ATOM 1525 C C . ASN A 1 195 ? -15.448 -5.413 -4.836 1.00 96.69 195 ASN A C 1
ATOM 1527 O O . ASN A 1 195 ? -14.594 -5.081 -4.014 1.00 96.69 195 ASN A O 1
ATOM 1531 N N . SER A 1 196 ? -15.113 -5.995 -5.988 1.00 95.56 196 SER A N 1
ATOM 1532 C CA . SER A 1 196 ? -13.737 -6.421 -6.285 1.00 95.56 196 SER A CA 1
ATOM 1533 C C . SER A 1 196 ? -12.726 -5.268 -6.341 1.00 95.56 196 SER A C 1
ATOM 1535 O O . SER A 1 196 ? -11.552 -5.484 -6.042 1.00 95.56 196 SER A O 1
ATOM 1537 N N . VAL A 1 197 ? -13.163 -4.042 -6.663 1.00 96.62 197 VAL A N 1
ATOM 1538 C CA . VAL A 1 197 ? -12.310 -2.844 -6.588 1.00 96.62 197 VAL A CA 1
ATOM 1539 C C . VAL A 1 197 ? -11.947 -2.545 -5.140 1.00 96.62 1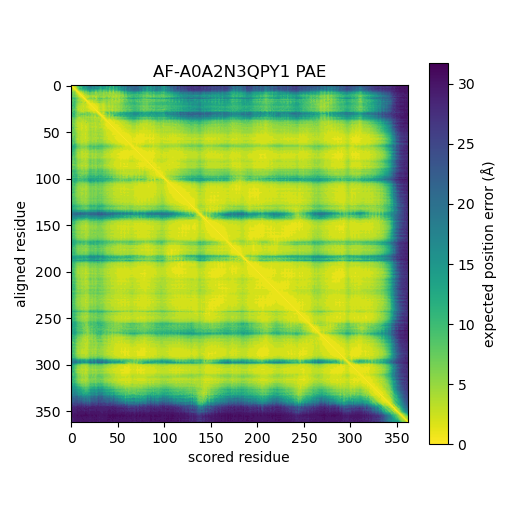97 VAL A C 1
ATOM 1541 O O . VAL A 1 197 ? -10.769 -2.367 -4.845 1.00 96.62 197 VAL A O 1
ATOM 1544 N N . TYR A 1 198 ? -12.938 -2.535 -4.243 1.00 97.94 198 TYR A N 1
ATOM 1545 C CA . TYR A 1 198 ? -12.695 -2.306 -2.821 1.00 97.94 198 TYR A CA 1
ATOM 1546 C C . TYR A 1 198 ? -11.812 -3.395 -2.212 1.00 97.94 198 TYR A C 1
ATOM 1548 O O . TYR A 1 198 ? -10.855 -3.075 -1.521 1.00 97.94 198 TYR A O 1
ATOM 1556 N N . LEU A 1 199 ? -12.084 -4.674 -2.493 1.00 98.25 199 LEU A N 1
ATOM 1557 C CA . LEU A 1 199 ? -11.292 -5.772 -1.927 1.00 98.25 199 LEU A CA 1
ATOM 1558 C C . LEU A 1 199 ? -9.825 -5.720 -2.376 1.00 98.25 199 LEU A C 1
ATOM 1560 O O . LEU A 1 199 ? -8.927 -6.013 -1.586 1.00 98.25 199 LEU A O 1
ATOM 1564 N N . ARG A 1 200 ? -9.564 -5.331 -3.630 1.00 97.50 200 ARG A N 1
ATOM 1565 C CA . ARG A 1 200 ? -8.195 -5.137 -4.120 1.00 97.50 200 ARG A CA 1
ATOM 1566 C C . ARG A 1 200 ? -7.517 -3.951 -3.438 1.00 97.50 200 ARG A C 1
ATOM 1568 O O . ARG A 1 200 ? -6.409 -4.103 -2.942 1.00 97.50 200 ARG A O 1
ATOM 1575 N N . ASP A 1 201 ? -8.187 -2.806 -3.394 1.00 97.75 201 ASP A N 1
ATOM 1576 C CA . ASP A 1 201 ? -7.654 -1.597 -2.763 1.00 97.75 201 ASP A CA 1
ATOM 1577 C C . ASP A 1 201 ? -7.394 -1.802 -1.257 1.00 97.75 201 ASP A C 1
ATOM 1579 O O . ASP A 1 201 ? -6.347 -1.408 -0.743 1.00 97.75 201 ASP A O 1
ATOM 1583 N N . LEU A 1 202 ? -8.277 -2.532 -0.566 1.00 98.50 202 LEU A N 1
ATOM 1584 C CA . LEU A 1 202 ? -8.084 -2.917 0.829 1.00 98.50 202 LEU A CA 1
ATOM 1585 C C . LEU A 1 202 ? -6.867 -3.837 0.998 1.00 98.50 202 LEU A C 1
ATOM 1587 O O . LEU A 1 202 ? -6.074 -3.616 1.911 1.00 98.50 202 LEU A O 1
ATOM 1591 N N . ALA A 1 203 ? -6.680 -4.826 0.117 1.00 98.56 203 ALA A N 1
ATOM 1592 C CA . ALA A 1 203 ? -5.498 -5.691 0.136 1.00 98.56 203 ALA A CA 1
ATOM 1593 C C . ALA A 1 203 ? -4.201 -4.881 -0.028 1.00 98.56 203 ALA A C 1
ATOM 1595 O O . ALA A 1 203 ? -3.273 -5.040 0.769 1.00 98.56 203 ALA A O 1
ATOM 1596 N N . ASP A 1 204 ? -4.174 -3.958 -0.994 1.00 97.94 204 ASP A N 1
ATOM 1597 C CA . ASP A 1 204 ? -3.039 -3.060 -1.225 1.00 97.94 204 ASP A CA 1
ATOM 1598 C C . ASP A 1 204 ? -2.775 -2.165 0.006 1.00 97.94 204 ASP A C 1
ATOM 1600 O O . ASP A 1 204 ? -1.625 -1.918 0.358 1.00 97.94 204 ASP A O 1
ATOM 1604 N N . SER A 1 205 ? -3.816 -1.723 0.720 1.00 97.50 205 SER A N 1
ATOM 1605 C CA . SER A 1 205 ? -3.673 -0.913 1.944 1.00 97.50 205 SER A CA 1
ATOM 1606 C C . SER A 1 205 ? -3.136 -1.685 3.163 1.00 97.50 205 SER A C 1
ATOM 1608 O O . SER A 1 205 ? -2.572 -1.080 4.079 1.00 97.50 205 SER A O 1
ATOM 1610 N N . LEU A 1 206 ? -3.328 -3.009 3.199 1.00 98.38 206 LEU A N 1
ATOM 1611 C CA . LEU A 1 206 ? -2.928 -3.882 4.310 1.00 98.38 206 LEU A CA 1
ATOM 1612 C C . LEU A 1 206 ? -1.544 -4.501 4.109 1.00 98.38 206 LEU A C 1
ATOM 1614 O O . LEU A 1 206 ? -0.863 -4.809 5.089 1.00 98.38 206 LEU A O 1
ATOM 1618 N N . MET A 1 207 ? -1.147 -4.708 2.852 1.00 97.69 207 MET A N 1
ATOM 1619 C CA . MET A 1 207 ? 0.064 -5.451 2.501 1.00 97.69 207 MET A CA 1
ATOM 1620 C C . MET A 1 207 ? 1.003 -4.682 1.573 1.00 97.69 207 MET A C 1
ATOM 1622 O O . MET A 1 207 ? 2.177 -5.019 1.526 1.00 97.69 207 MET A O 1
ATOM 1626 N N . GLY A 1 208 ? 0.516 -3.680 0.842 1.00 97.06 208 GLY A N 1
ATOM 1627 C CA . GLY A 1 208 ? 1.197 -3.134 -0.329 1.00 97.06 208 GLY A CA 1
ATOM 1628 C C . GLY A 1 208 ? 0.904 -3.918 -1.612 1.00 97.06 208 GLY A C 1
ATOM 1629 O O . GLY A 1 208 ? 0.355 -5.018 -1.579 1.00 97.06 208 GLY A O 1
ATOM 1630 N N . SER A 1 209 ? 1.259 -3.332 -2.756 1.00 94.44 209 SER A N 1
ATOM 1631 C CA . SER A 1 209 ? 0.911 -3.835 -4.090 1.00 94.44 209 SER A CA 1
ATOM 1632 C C . SER A 1 209 ? 1.565 -5.181 -4.423 1.00 94.44 209 SER A C 1
ATOM 1634 O O . SER A 1 209 ? 0.917 -6.057 -5.000 1.00 94.44 209 SER A O 1
ATOM 1636 N N . VAL A 1 210 ? 2.842 -5.368 -4.071 1.00 94.56 210 VAL A N 1
ATOM 1637 C CA . VAL A 1 210 ? 3.589 -6.579 -4.449 1.00 94.56 210 VAL A CA 1
ATOM 1638 C C . VAL A 1 210 ? 3.226 -7.745 -3.532 1.00 94.56 210 VAL A C 1
ATOM 1640 O O . VAL A 1 210 ? 2.976 -8.853 -4.006 1.00 94.56 210 VAL A O 1
ATOM 1643 N N . LEU A 1 211 ? 3.107 -7.515 -2.226 1.00 95.88 211 LEU A N 1
ATOM 1644 C CA . LEU A 1 211 ? 2.693 -8.547 -1.275 1.00 95.88 211 LEU A CA 1
ATOM 1645 C C . LEU A 1 211 ? 1.225 -8.947 -1.412 1.00 95.88 211 LEU A C 1
ATOM 1647 O O . LEU A 1 211 ? 0.906 -10.125 -1.229 1.00 95.88 211 LEU A O 1
ATOM 1651 N N . ALA A 1 212 ? 0.345 -8.018 -1.789 1.00 97.69 212 ALA A N 1
ATOM 1652 C CA . ALA A 1 212 ? -1.046 -8.331 -2.099 1.00 97.69 212 ALA A CA 1
ATOM 1653 C C . ALA A 1 212 ? -1.213 -9.089 -3.429 1.00 97.69 212 ALA A C 1
ATOM 1655 O O . ALA A 1 212 ? -2.301 -9.609 -3.694 1.00 97.69 212 ALA A O 1
ATOM 1656 N N . GLU A 1 213 ? -0.184 -9.176 -4.283 1.00 96.31 213 GLU A N 1
ATOM 1657 C CA . GLU A 1 213 ? -0.317 -9.734 -5.633 1.00 96.31 213 GLU A CA 1
ATOM 1658 C C . GLU A 1 213 ? -0.783 -11.198 -5.608 1.00 96.31 213 GLU A C 1
ATOM 1660 O O . GLU A 1 213 ? -1.717 -11.561 -6.320 1.00 96.31 213 GLU A O 1
ATOM 1665 N N . ASP A 1 214 ? -0.186 -12.045 -4.763 1.00 97.88 214 ASP A N 1
ATOM 1666 C CA . ASP A 1 214 ? -0.583 -13.456 -4.658 1.00 97.88 214 ASP A CA 1
ATOM 1667 C C . ASP A 1 214 ? -2.033 -13.608 -4.166 1.00 97.88 214 ASP A C 1
ATOM 1669 O O . ASP A 1 214 ? -2.780 -14.444 -4.679 1.00 97.88 214 ASP A O 1
ATOM 1673 N N . LEU A 1 215 ? -2.476 -12.750 -3.244 1.00 98.00 215 LEU A N 1
ATOM 1674 C CA . LEU A 1 215 ? -3.853 -12.752 -2.751 1.00 98.00 215 LEU A CA 1
ATOM 1675 C C . LEU A 1 215 ? -4.837 -12.326 -3.853 1.00 98.00 215 LEU A C 1
ATOM 1677 O O . LEU A 1 215 ? -5.796 -13.036 -4.159 1.00 98.00 215 LEU A O 1
ATOM 1681 N N . THR A 1 216 ? -4.586 -11.173 -4.472 1.00 96.94 216 THR A N 1
ATOM 1682 C CA . THR A 1 216 ? -5.505 -10.533 -5.424 1.00 96.94 216 THR A CA 1
ATOM 1683 C C . THR A 1 216 ? -5.543 -11.261 -6.767 1.00 96.94 216 THR A C 1
ATOM 1685 O O . THR A 1 216 ? -6.624 -11.574 -7.271 1.00 96.94 216 THR A O 1
ATOM 1688 N N . MET A 1 217 ? -4.382 -11.610 -7.331 1.00 96.06 217 MET A N 1
ATOM 1689 C CA . MET A 1 217 ? -4.294 -12.353 -8.589 1.00 96.06 217 MET A CA 1
ATOM 1690 C C . MET A 1 217 ? -4.697 -13.813 -8.412 1.00 96.06 217 MET A C 1
ATOM 1692 O O . MET A 1 217 ? -5.365 -14.358 -9.290 1.00 96.06 217 MET A O 1
ATOM 1696 N N . GLY A 1 218 ? -4.337 -14.440 -7.284 1.00 97.00 218 GLY A N 1
ATOM 1697 C CA . GLY A 1 218 ? -4.776 -15.796 -6.956 1.00 97.00 218 GLY A CA 1
ATOM 1698 C C . GLY A 1 218 ? -6.298 -15.891 -6.902 1.00 97.00 218 GLY A C 1
ATOM 1699 O O . GLY A 1 218 ? -6.887 -16.765 -7.538 1.00 97.00 218 GLY A O 1
ATOM 1700 N N . PHE A 1 219 ? -6.951 -14.922 -6.249 1.00 97.50 219 PHE A N 1
ATOM 1701 C CA . PHE A 1 219 ? -8.404 -14.805 -6.292 1.00 97.50 219 PHE A CA 1
ATOM 1702 C C . PHE A 1 219 ? -8.900 -14.606 -7.728 1.00 97.50 219 PHE A C 1
ATOM 1704 O O . PHE A 1 219 ? -9.674 -15.427 -8.213 1.00 97.50 219 PHE A O 1
ATOM 1711 N N . GLN A 1 220 ? -8.443 -13.568 -8.436 1.00 95.19 220 GLN A N 1
ATOM 1712 C CA . GLN A 1 220 ? -8.934 -13.217 -9.775 1.00 95.19 220 GLN A CA 1
ATOM 1713 C C . GLN A 1 220 ? -8.817 -14.363 -10.793 1.00 95.19 220 GLN A C 1
ATOM 1715 O O . GLN A 1 220 ? -9.705 -14.544 -11.623 1.00 95.19 220 GLN A O 1
ATOM 1720 N N . GLN A 1 221 ? -7.740 -15.146 -10.723 1.00 95.38 221 GLN A N 1
ATOM 1721 C CA . GLN A 1 221 ? -7.471 -16.266 -11.628 1.00 95.38 221 GLN A CA 1
ATOM 1722 C C . GLN A 1 221 ? -8.064 -17.594 -11.140 1.00 95.38 221 GLN A C 1
ATOM 1724 O O . GLN A 1 221 ? -7.943 -18.599 -11.838 1.00 95.38 221 GLN A O 1
ATOM 1729 N N . ARG A 1 222 ? -8.698 -17.604 -9.957 1.00 96.50 222 ARG A N 1
ATOM 1730 C CA . ARG A 1 222 ? -9.159 -18.814 -9.255 1.00 96.50 222 ARG A CA 1
ATOM 1731 C C . ARG A 1 222 ? -8.030 -19.835 -9.051 1.00 96.50 222 ARG A C 1
ATOM 1733 O O . ARG A 1 222 ? -8.260 -21.041 -9.018 1.00 96.50 222 ARG A O 1
ATOM 1740 N N . ASP A 1 223 ? -6.808 -19.337 -8.880 1.00 97.62 223 ASP A N 1
ATOM 1741 C CA . ASP A 1 223 ? -5.634 -20.128 -8.527 1.00 97.62 223 ASP A CA 1
ATOM 1742 C C . ASP A 1 223 ? -5.597 -20.286 -7.006 1.00 97.62 223 ASP A C 1
ATOM 1744 O O . ASP A 1 223 ? -5.241 -19.365 -6.262 1.00 97.62 223 ASP A O 1
ATOM 1748 N N . ARG A 1 224 ? -6.007 -21.471 -6.542 1.00 97.56 224 ARG A N 1
ATOM 1749 C CA . ARG A 1 224 ? -6.137 -21.757 -5.114 1.00 97.56 224 ARG A CA 1
ATOM 1750 C C . ARG A 1 224 ? -4.799 -21.717 -4.386 1.00 97.56 224 ARG A C 1
ATOM 1752 O O . ARG A 1 224 ? -4.729 -21.176 -3.288 1.00 97.56 224 ARG A O 1
ATOM 1759 N N . GLU A 1 225 ? -3.741 -22.248 -4.991 1.00 98.19 225 GLU A N 1
ATOM 1760 C CA . GLU A 1 225 ? -2.427 -22.295 -4.351 1.00 98.19 225 GLU A CA 1
ATOM 1761 C C . GLU A 1 225 ? -1.839 -20.896 -4.189 1.00 98.19 225 GLU A C 1
ATOM 1763 O O . GLU A 1 225 ? -1.274 -20.576 -3.138 1.00 98.19 225 GLU A O 1
ATOM 1768 N N . ARG A 1 226 ? -1.979 -20.056 -5.221 1.00 98.19 226 ARG A N 1
ATOM 1769 C CA . ARG A 1 226 ? -1.545 -18.658 -5.180 1.00 98.19 226 ARG A CA 1
ATOM 1770 C C . ARG A 1 226 ? -2.349 -17.849 -4.169 1.00 98.19 226 ARG A C 1
ATOM 1772 O O . ARG A 1 226 ? -1.753 -17.161 -3.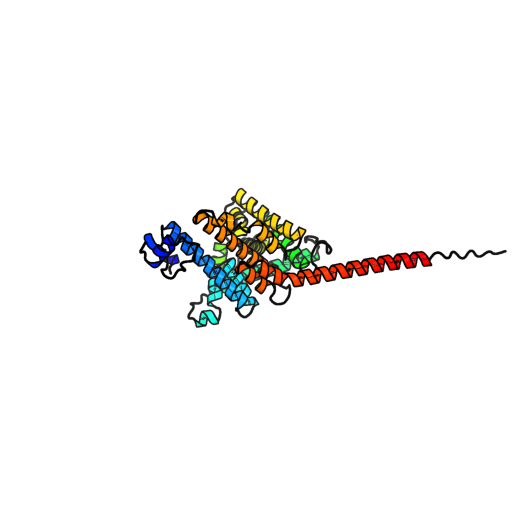343 1.00 98.19 226 ARG A O 1
ATOM 1779 N N . PHE A 1 227 ? -3.671 -18.011 -4.167 1.00 98.44 227 PHE A N 1
ATOM 1780 C CA . PHE A 1 227 ? -4.544 -17.363 -3.191 1.00 98.44 227 PHE A CA 1
ATOM 1781 C C . PHE A 1 227 ? -4.177 -17.747 -1.753 1.00 98.44 227 PHE A C 1
ATOM 1783 O O . PHE A 1 227 ? -3.976 -16.872 -0.914 1.00 98.44 227 PHE A O 1
ATOM 1790 N N . ASP A 1 228 ? -4.011 -19.043 -1.474 1.00 98.50 228 ASP A N 1
ATOM 1791 C CA . ASP A 1 228 ? -3.690 -19.524 -0.130 1.00 98.50 228 ASP A CA 1
ATOM 1792 C C . ASP A 1 228 ? -2.294 -19.052 0.332 1.00 98.50 228 ASP A C 1
ATOM 1794 O O . ASP A 1 228 ? -2.086 -18.852 1.529 1.00 98.50 228 ASP A O 1
ATOM 1798 N N . ARG A 1 229 ? -1.330 -18.826 -0.581 1.00 98.38 229 ARG A N 1
ATOM 1799 C CA . ARG A 1 229 ? -0.061 -18.146 -0.241 1.00 98.38 229 ARG A CA 1
ATOM 1800 C C . ARG A 1 229 ? -0.291 -16.698 0.180 1.00 98.38 229 ARG A C 1
ATOM 1802 O O . ARG A 1 229 ? 0.236 -16.297 1.212 1.00 98.38 229 ARG A O 1
ATOM 1809 N N . GLY A 1 230 ? -1.081 -15.945 -0.584 1.00 98.38 230 GLY A N 1
ATOM 1810 C CA . GLY A 1 230 ? -1.418 -14.560 -0.255 1.00 98.38 230 GLY A CA 1
ATOM 1811 C C . GLY A 1 230 ? -2.122 -14.434 1.098 1.00 98.38 230 GLY A C 1
ATOM 1812 O O . GLY A 1 230 ? -1.753 -13.585 1.905 1.00 98.38 230 GLY A O 1
ATOM 1813 N N . VAL A 1 231 ? -3.072 -15.332 1.382 1.00 98.69 231 VAL A N 1
ATOM 1814 C CA . VAL A 1 231 ? -3.758 -15.399 2.681 1.00 98.69 231 VAL A CA 1
ATOM 1815 C C . VAL A 1 231 ? -2.770 -15.655 3.817 1.00 98.69 231 VAL A C 1
ATOM 1817 O O . VAL A 1 231 ? -2.801 -14.923 4.798 1.00 98.69 231 VAL A O 1
ATOM 1820 N N . ARG A 1 232 ? -1.851 -16.621 3.674 1.00 98.56 232 ARG A N 1
ATOM 1821 C CA . ARG A 1 232 ? -0.826 -16.883 4.701 1.00 98.56 232 ARG A CA 1
ATOM 1822 C C . ARG A 1 232 ? 0.074 -15.677 4.958 1.00 98.56 232 ARG A C 1
ATOM 1824 O O . ARG A 1 232 ? 0.425 -15.426 6.103 1.00 98.56 232 ARG A O 1
ATOM 1831 N N . THR A 1 233 ? 0.444 -14.928 3.919 1.00 97.69 233 THR A N 1
ATOM 1832 C CA . THR A 1 233 ? 1.233 -13.698 4.084 1.00 97.69 233 THR A CA 1
ATOM 1833 C C . THR A 1 233 ? 0.453 -12.640 4.868 1.00 97.69 233 THR A C 1
ATOM 1835 O O . THR A 1 233 ? 1.013 -12.030 5.775 1.00 97.69 233 THR A O 1
ATOM 1838 N N . LEU A 1 234 ? -0.835 -12.440 4.562 1.00 98.56 234 LEU A N 1
ATOM 1839 C CA . LEU A 1 234 ? -1.687 -11.499 5.296 1.00 98.56 234 LEU A CA 1
ATOM 1840 C C . LEU A 1 234 ? -1.903 -11.936 6.752 1.00 98.56 234 LEU A C 1
ATOM 1842 O O . LEU A 1 234 ? -1.832 -11.110 7.657 1.00 98.56 234 LEU A O 1
ATOM 1846 N N . GLU A 1 235 ? -2.142 -13.229 6.981 1.00 98.19 235 GLU A N 1
ATOM 1847 C CA . GLU A 1 235 ? -2.280 -13.811 8.319 1.00 98.19 235 GLU A CA 1
ATOM 1848 C C . GLU A 1 235 ? -0.985 -13.634 9.129 1.00 98.19 235 GLU A C 1
ATOM 1850 O O . GLU A 1 235 ? -1.061 -13.183 10.267 1.00 98.19 235 GLU A O 1
ATOM 1855 N N . HIS A 1 236 ? 0.195 -13.853 8.531 1.00 97.06 236 HIS A N 1
ATOM 1856 C CA . HIS A 1 236 ? 1.496 -13.603 9.175 1.00 97.06 236 HIS A CA 1
ATOM 1857 C C . HIS A 1 236 ? 1.672 -12.137 9.590 1.00 97.06 236 HIS A C 1
ATOM 1859 O O . HIS A 1 236 ? 2.034 -11.861 10.730 1.00 97.06 236 HIS A O 1
ATOM 1865 N N . MET A 1 237 ? 1.353 -11.184 8.707 1.00 97.31 237 MET A N 1
ATOM 1866 C CA . MET A 1 237 ? 1.391 -9.755 9.057 1.00 97.31 237 MET A CA 1
ATOM 1867 C C . MET A 1 237 ? 0.379 -9.421 10.165 1.00 97.31 237 MET A C 1
ATOM 1869 O O . MET A 1 237 ? 0.688 -8.668 11.086 1.00 97.31 237 MET A O 1
ATOM 1873 N N . GLY A 1 238 ? -0.814 -10.021 10.128 1.00 96.88 238 GLY A N 1
ATOM 1874 C CA . GLY A 1 238 ? -1.808 -9.911 11.196 1.00 96.88 238 GLY A CA 1
ATOM 1875 C C . GLY A 1 238 ? -1.320 -10.476 12.532 1.00 96.88 238 GLY A C 1
ATOM 1876 O O . GLY A 1 238 ? -1.551 -9.870 13.575 1.00 96.88 238 GLY A O 1
ATOM 1877 N N . ASP A 1 239 ? -0.607 -11.598 12.520 1.00 95.12 239 ASP A N 1
ATOM 1878 C CA . ASP A 1 239 ? -0.018 -12.189 13.720 1.00 95.12 239 ASP A CA 1
ATOM 1879 C C . ASP A 1 239 ? 1.089 -11.296 14.297 1.00 95.12 239 ASP A C 1
ATOM 1881 O O . ASP A 1 239 ? 1.128 -11.100 15.511 1.00 95.12 239 ASP A O 1
ATOM 1885 N N . GLN A 1 240 ? 1.915 -10.669 13.451 1.00 93.94 240 GLN A N 1
ATOM 1886 C CA . GLN A 1 240 ? 2.899 -9.663 13.876 1.00 93.94 240 GLN A CA 1
ATOM 1887 C C . GLN A 1 240 ? 2.220 -8.445 14.528 1.00 93.94 240 GLN A C 1
ATOM 1889 O O . GLN A 1 240 ? 2.626 -8.014 15.609 1.00 93.94 240 GLN A O 1
ATOM 1894 N N . VAL A 1 241 ? 1.142 -7.925 13.925 1.00 94.50 241 VAL A N 1
ATOM 1895 C CA . VAL A 1 241 ? 0.363 -6.817 14.507 1.00 94.50 241 VAL A CA 1
ATOM 1896 C C . VAL A 1 241 ? -0.263 -7.223 15.837 1.00 94.50 241 VAL A C 1
ATOM 1898 O O . VAL A 1 241 ? -0.221 -6.438 16.777 1.00 94.50 241 VAL A O 1
ATOM 1901 N N . ARG A 1 242 ? -0.806 -8.442 15.949 1.00 92.31 242 ARG A N 1
ATOM 1902 C CA . ARG A 1 242 ? -1.397 -8.962 17.194 1.00 92.31 242 ARG A CA 1
ATOM 1903 C C . ARG A 1 242 ? -0.358 -9.192 18.293 1.00 92.31 242 ARG A C 1
ATOM 1905 O O . ARG A 1 242 ? -0.685 -9.053 19.463 1.00 92.31 242 ARG A O 1
ATOM 1912 N N . ALA A 1 243 ? 0.857 -9.591 17.931 1.00 88.88 243 ALA A N 1
ATOM 1913 C CA . ALA A 1 243 ? 1.923 -9.844 18.893 1.00 88.88 243 ALA A CA 1
ATOM 1914 C C . ALA A 1 243 ? 2.558 -8.552 19.425 1.00 88.88 243 ALA A C 1
ATOM 1916 O O . ALA A 1 243 ? 3.031 -8.541 20.557 1.00 88.88 243 ALA A O 1
ATOM 1917 N N . MET A 1 244 ? 2.592 -7.494 18.607 1.00 87.62 244 MET A N 1
ATOM 1918 C CA . MET A 1 244 ? 3.280 -6.244 18.929 1.00 87.62 244 MET A CA 1
ATOM 1919 C C . MET A 1 244 ? 2.381 -5.024 18.696 1.00 87.62 244 MET A C 1
ATOM 1921 O O . MET A 1 244 ? 1.879 -4.437 19.653 1.00 87.62 244 MET A O 1
ATOM 1925 N N . ASN A 1 245 ? 2.267 -4.584 17.439 1.00 90.94 245 ASN A N 1
ATOM 1926 C CA . ASN A 1 245 ? 1.412 -3.501 16.931 1.00 90.94 245 ASN A CA 1
ATOM 1927 C C . ASN A 1 245 ? 1.790 -3.198 15.469 1.00 90.94 245 ASN A C 1
ATOM 1929 O O . ASN A 1 245 ? 2.836 -3.624 14.969 1.00 90.94 245 ASN A O 1
ATOM 1933 N N . VAL A 1 246 ? 0.970 -2.408 14.780 1.00 92.75 246 VAL A N 1
ATOM 1934 C CA . VAL A 1 246 ? 1.191 -2.006 13.384 1.00 92.75 246 VAL A CA 1
ATOM 1935 C C . VAL A 1 246 ? 2.364 -1.032 13.208 1.00 92.75 246 VAL A C 1
ATOM 1937 O O . VAL A 1 246 ? 2.928 -0.944 12.120 1.00 92.75 246 VAL A O 1
ATOM 1940 N N . LEU A 1 247 ? 2.806 -0.350 14.272 1.00 91.81 247 LEU A N 1
ATOM 1941 C CA . LEU A 1 247 ? 4.004 0.500 14.247 1.00 91.81 247 LEU A CA 1
ATOM 1942 C C . LEU A 1 247 ? 5.302 -0.332 14.148 1.00 91.81 247 LEU A C 1
ATOM 1944 O O . LEU A 1 247 ? 6.253 0.102 13.496 1.00 91.81 247 LEU A O 1
ATOM 1948 N N . MET A 1 248 ? 5.335 -1.534 14.732 1.00 92.12 248 MET A N 1
ATOM 1949 C CA . MET A 1 248 ? 6.468 -2.473 14.657 1.00 92.12 248 MET A CA 1
ATOM 1950 C C . MET A 1 248 ? 6.528 -3.262 13.346 1.00 92.12 248 MET A C 1
ATOM 1952 O O . MET A 1 248 ? 7.582 -3.799 13.001 1.00 92.12 248 MET A O 1
ATOM 1956 N N . LEU A 1 249 ? 5.424 -3.316 12.599 1.00 93.75 249 LEU A N 1
ATOM 1957 C CA . LEU A 1 249 ? 5.298 -4.146 11.403 1.00 93.75 249 LEU A CA 1
ATOM 1958 C C . LEU A 1 249 ? 6.404 -3.882 10.357 1.00 93.75 249 LEU A C 1
ATOM 1960 O O . LEU A 1 249 ? 7.005 -4.858 9.906 1.00 93.75 249 LEU A O 1
ATOM 1964 N N . PRO A 1 250 ? 6.774 -2.627 10.007 1.00 95.00 250 PRO A N 1
ATOM 1965 C CA . PRO A 1 250 ? 7.873 -2.398 9.069 1.00 95.00 250 PRO A CA 1
ATOM 1966 C C . PRO A 1 250 ? 9.237 -2.869 9.577 1.00 95.00 250 PRO A C 1
ATOM 1968 O O . PRO A 1 250 ? 10.043 -3.331 8.777 1.00 95.00 250 PRO A O 1
ATOM 1971 N N . ILE A 1 251 ? 9.490 -2.786 10.889 1.00 94.38 251 ILE A N 1
ATOM 1972 C CA . ILE A 1 251 ? 10.751 -3.236 11.496 1.00 94.38 251 ILE A CA 1
ATOM 1973 C C . ILE A 1 251 ? 10.869 -4.753 11.351 1.00 94.38 251 ILE A C 1
ATOM 1975 O O . ILE A 1 251 ? 11.863 -5.240 10.821 1.00 94.38 251 ILE A O 1
ATOM 1979 N N . MET A 1 252 ? 9.826 -5.485 11.750 1.00 92.94 252 MET A N 1
ATOM 1980 C CA . MET A 1 252 ? 9.804 -6.948 11.683 1.00 92.94 252 MET A CA 1
ATOM 1981 C C . MET A 1 252 ? 9.866 -7.455 10.239 1.00 92.94 252 MET A C 1
ATOM 1983 O O . MET A 1 252 ? 10.652 -8.341 9.917 1.00 92.94 252 MET A O 1
ATOM 1987 N N . ALA A 1 253 ? 9.070 -6.867 9.344 1.00 92.31 253 ALA A N 1
ATOM 1988 C CA . ALA A 1 253 ? 9.021 -7.295 7.953 1.00 92.31 253 ALA A CA 1
ATOM 1989 C C . ALA A 1 253 ? 10.327 -7.004 7.193 1.00 92.31 253 ALA A C 1
ATOM 1991 O O . ALA A 1 253 ? 10.703 -7.784 6.316 1.00 92.31 253 ALA A O 1
ATOM 1992 N N . ILE A 1 254 ? 11.020 -5.900 7.506 1.00 91.56 254 ILE A N 1
ATOM 1993 C CA . ILE A 1 254 ? 12.324 -5.592 6.908 1.00 91.56 254 ILE A CA 1
ATOM 1994 C C . ILE A 1 254 ? 13.393 -6.531 7.452 1.00 91.56 254 ILE A C 1
ATOM 1996 O O . ILE A 1 254 ? 14.118 -7.094 6.643 1.00 91.56 254 ILE A O 1
ATOM 2000 N N . ASP A 1 255 ? 13.451 -6.764 8.763 1.00 89.06 255 ASP A N 1
ATOM 2001 C CA . ASP A 1 255 ? 14.422 -7.685 9.374 1.00 89.06 255 ASP A CA 1
ATOM 2002 C C . ASP A 1 255 ? 14.327 -9.104 8.777 1.00 89.06 255 ASP A C 1
ATOM 2004 O O . ASP A 1 255 ? 15.333 -9.705 8.405 1.00 89.06 255 ASP A O 1
ATOM 2008 N N . GLU A 1 256 ? 13.105 -9.602 8.550 1.00 87.94 256 GLU A N 1
ATOM 2009 C CA . GLU A 1 256 ? 12.870 -10.910 7.922 1.00 87.94 256 GLU A CA 1
ATOM 2010 C C . GLU A 1 256 ? 13.299 -10.983 6.443 1.00 87.94 256 GLU A C 1
ATOM 2012 O O . GLU A 1 256 ? 13.548 -12.076 5.921 1.00 87.94 256 GLU A O 1
ATOM 2017 N N . CYS A 1 257 ? 13.337 -9.852 5.729 1.00 85.50 257 CYS A N 1
ATOM 2018 C CA . CYS A 1 257 ? 13.592 -9.821 4.286 1.00 85.50 257 CYS A CA 1
ATOM 2019 C C . CYS A 1 257 ? 14.885 -9.110 3.874 1.00 85.50 257 CYS A C 1
ATOM 2021 O O . CYS A 1 257 ? 15.229 -9.160 2.686 1.00 85.50 257 CYS A O 1
ATOM 2023 N N . GLU A 1 258 ? 15.595 -8.473 4.809 1.00 86.56 258 GLU A N 1
ATOM 2024 C CA . GLU A 1 258 ? 16.836 -7.766 4.534 1.00 86.56 258 GLU A CA 1
ATOM 2025 C C . GLU A 1 258 ? 17.885 -8.762 4.017 1.00 86.56 258 GLU A C 1
ATOM 2027 O O . GLU A 1 258 ? 18.229 -9.743 4.685 1.00 86.56 258 GLU A O 1
ATOM 2032 N N . PRO A 1 259 ? 18.402 -8.561 2.793 1.00 85.44 259 PRO A N 1
ATOM 2033 C CA . PRO A 1 259 ? 19.415 -9.447 2.257 1.00 85.44 259 PRO A CA 1
ATOM 2034 C C . PRO A 1 259 ? 20.729 -9.324 3.029 1.00 85.44 259 PRO A C 1
ATOM 2036 O O . PRO A 1 259 ? 21.208 -8.219 3.269 1.00 85.44 259 PRO A O 1
ATOM 2039 N N . ASP A 1 260 ? 21.412 -10.448 3.271 1.00 88.19 260 ASP A N 1
ATOM 2040 C CA . ASP A 1 260 ? 22.840 -10.412 3.603 1.00 88.19 260 ASP A CA 1
ATOM 2041 C C . ASP A 1 260 ? 23.613 -9.859 2.398 1.00 88.19 260 ASP A C 1
ATOM 2043 O O . ASP A 1 260 ? 23.994 -10.586 1.471 1.00 88.19 260 ASP A O 1
ATOM 2047 N N . TRP A 1 261 ? 23.842 -8.546 2.398 1.00 84.00 261 TRP A N 1
ATOM 2048 C CA . TRP A 1 261 ? 24.472 -7.842 1.290 1.00 84.00 261 TRP A CA 1
ATOM 2049 C C . TRP A 1 261 ? 25.884 -8.348 0.989 1.00 84.00 261 TRP A C 1
ATOM 2051 O O . TRP A 1 261 ? 26.303 -8.283 -0.169 1.00 84.00 261 TRP A O 1
ATOM 2061 N N . ASN A 1 262 ? 26.593 -8.920 1.968 1.00 86.38 262 ASN A N 1
ATOM 2062 C CA . ASN A 1 262 ? 27.908 -9.522 1.752 1.00 86.38 262 ASN A CA 1
ATOM 2063 C C . ASN A 1 262 ? 27.779 -10.833 0.968 1.00 86.38 262 ASN A C 1
ATOM 2065 O O . ASN A 1 262 ? 28.448 -11.019 -0.055 1.00 86.38 262 ASN A O 1
ATOM 2069 N N . ALA A 1 263 ? 26.861 -11.713 1.376 1.00 87.62 263 ALA A N 1
ATOM 2070 C CA . ALA A 1 263 ? 26.565 -12.932 0.625 1.00 87.62 263 ALA A CA 1
ATOM 2071 C C . ALA A 1 263 ? 25.998 -12.622 -0.768 1.00 87.62 263 ALA A C 1
ATOM 2073 O O . ALA A 1 263 ? 26.316 -13.307 -1.743 1.00 87.62 263 ALA A O 1
ATOM 2074 N N . VAL A 1 264 ? 25.186 -11.573 -0.898 1.00 85.62 264 VAL A N 1
ATOM 2075 C CA . VAL A 1 264 ? 24.648 -11.102 -2.178 1.00 85.62 264 VAL A CA 1
ATOM 2076 C C . VAL A 1 264 ? 25.750 -10.555 -3.070 1.00 85.62 264 VAL A C 1
ATOM 2078 O O . VAL A 1 264 ? 25.782 -10.892 -4.255 1.00 85.62 264 VAL A O 1
ATOM 2081 N N . ALA A 1 265 ? 26.682 -9.768 -2.530 1.00 81.00 265 ALA A N 1
ATOM 2082 C CA . ALA A 1 265 ? 27.819 -9.220 -3.264 1.00 81.00 265 ALA A CA 1
ATOM 2083 C C . ALA A 1 265 ? 28.672 -10.319 -3.918 1.00 81.00 265 ALA A C 1
ATOM 2085 O O . ALA A 1 265 ? 29.136 -10.132 -5.046 1.00 81.00 265 ALA A O 1
ATOM 2086 N N . ALA A 1 266 ? 28.800 -11.475 -3.258 1.00 85.06 266 ALA A N 1
ATOM 2087 C CA . ALA A 1 266 ? 29.509 -12.644 -3.774 1.00 85.06 266 ALA A CA 1
ATOM 2088 C C . ALA A 1 266 ? 28.769 -13.366 -4.923 1.00 85.06 266 ALA A C 1
ATOM 2090 O O . ALA A 1 266 ? 29.366 -14.165 -5.648 1.00 85.06 266 ALA A O 1
ATOM 2091 N N . ARG A 1 267 ? 27.471 -13.099 -5.126 1.00 84.75 267 ARG A N 1
ATOM 2092 C CA . ARG A 1 267 ? 26.661 -13.725 -6.182 1.00 84.75 267 ARG A CA 1
ATOM 2093 C C . ARG A 1 267 ? 26.794 -13.010 -7.527 1.00 84.75 267 ARG A C 1
ATOM 2095 O O . ARG A 1 267 ? 27.155 -11.837 -7.659 1.00 84.75 267 ARG A O 1
ATOM 2102 N N . GLY A 1 268 ? 26.389 -13.731 -8.571 1.00 81.88 268 GLY A N 1
ATOM 2103 C CA . GLY A 1 268 ? 26.275 -13.192 -9.918 1.00 81.88 268 GLY A CA 1
ATOM 2104 C C . GLY A 1 268 ? 25.358 -11.967 -9.992 1.00 81.88 268 GLY A C 1
ATOM 2105 O O . GLY A 1 268 ? 24.386 -11.813 -9.254 1.00 81.88 268 GLY A O 1
ATOM 2106 N N . TYR A 1 269 ? 25.644 -11.103 -10.958 1.00 79.06 269 TYR A N 1
ATOM 2107 C CA . TYR A 1 269 ? 24.955 -9.836 -11.178 1.00 79.06 269 TYR A CA 1
ATOM 2108 C C . TYR A 1 269 ? 23.406 -9.924 -11.216 1.00 79.06 269 TYR A C 1
ATOM 2110 O O . TYR A 1 269 ? 22.703 -9.082 -10.650 1.00 79.06 269 TYR A O 1
ATOM 2118 N N . LYS A 1 270 ? 22.868 -10.975 -11.847 1.00 80.62 270 LYS A N 1
ATOM 2119 C CA . LYS A 1 270 ? 21.421 -11.216 -11.944 1.00 80.62 270 LYS A CA 1
ATOM 2120 C C . LYS A 1 270 ? 20.783 -11.457 -10.571 1.00 80.62 270 LYS A C 1
ATOM 2122 O O . LYS A 1 270 ? 19.720 -10.910 -10.293 1.00 80.62 270 LYS A O 1
ATOM 2127 N N . ALA A 1 271 ? 21.447 -12.231 -9.711 1.00 84.75 271 ALA A N 1
ATOM 2128 C CA . ALA A 1 271 ? 20.969 -12.512 -8.360 1.00 84.75 271 ALA A CA 1
ATOM 2129 C C . ALA A 1 271 ? 20.963 -11.239 -7.504 1.00 84.75 271 ALA A C 1
ATOM 2131 O O . ALA A 1 271 ? 19.958 -10.953 -6.864 1.00 84.75 271 ALA A O 1
ATOM 2132 N N . ARG A 1 272 ? 22.027 -10.426 -7.590 1.00 85.25 272 ARG A N 1
ATOM 2133 C CA . ARG A 1 272 ? 22.108 -9.121 -6.907 1.00 85.25 272 ARG A CA 1
ATOM 2134 C C . ARG A 1 272 ? 20.968 -8.189 -7.286 1.00 85.25 272 ARG A C 1
ATOM 2136 O O . ARG A 1 272 ? 20.316 -7.626 -6.422 1.00 85.25 272 ARG A O 1
ATOM 2143 N N . THR A 1 273 ? 20.700 -8.078 -8.585 1.00 83.75 273 THR A N 1
ATOM 2144 C CA . THR A 1 273 ? 19.602 -7.245 -9.099 1.00 83.75 273 THR A CA 1
ATOM 2145 C C . THR A 1 273 ? 18.244 -7.737 -8.608 1.00 83.75 273 THR A C 1
ATOM 2147 O O . THR A 1 273 ? 17.400 -6.932 -8.247 1.00 83.75 273 THR A O 1
ATOM 2150 N N . THR A 1 274 ? 18.037 -9.056 -8.592 1.00 87.12 274 THR A N 1
ATOM 2151 C CA . THR A 1 274 ? 16.764 -9.651 -8.162 1.00 87.12 274 THR A CA 1
ATOM 2152 C C . THR A 1 274 ? 16.512 -9.398 -6.679 1.00 87.12 274 THR A C 1
ATOM 2154 O O . THR A 1 274 ? 15.422 -8.974 -6.323 1.00 87.12 274 THR A O 1
ATOM 2157 N N . GLN A 1 275 ? 17.522 -9.604 -5.828 1.00 88.81 275 GLN A N 1
ATOM 2158 C CA . GLN A 1 275 ? 17.370 -9.373 -4.390 1.00 88.81 275 GLN A CA 1
ATOM 2159 C C . GLN A 1 275 ? 17.226 -7.895 -4.040 1.00 88.81 275 GLN A C 1
ATOM 2161 O O . GLN A 1 275 ? 16.383 -7.557 -3.222 1.00 88.81 275 GLN A O 1
ATOM 2166 N N . TRP A 1 276 ? 17.983 -7.013 -4.700 1.00 87.62 276 TRP A N 1
ATOM 2167 C CA . TRP A 1 276 ? 17.833 -5.574 -4.493 1.00 87.62 276 TRP A CA 1
ATOM 2168 C C . TRP A 1 276 ? 16.428 -5.083 -4.852 1.00 87.62 276 TRP A C 1
ATOM 2170 O O . TRP A 1 276 ? 15.822 -4.363 -4.072 1.00 87.62 276 TRP A O 1
ATOM 2180 N N . ARG A 1 277 ? 15.878 -5.537 -5.985 1.00 88.62 277 ARG A N 1
ATOM 2181 C CA . ARG A 1 277 ? 14.501 -5.205 -6.379 1.00 88.62 277 ARG A CA 1
ATOM 2182 C C . ARG A 1 277 ? 13.482 -5.693 -5.366 1.00 88.62 277 ARG A C 1
ATOM 2184 O O . ARG A 1 277 ? 12.684 -4.894 -4.906 1.00 88.62 277 ARG A O 1
ATOM 2191 N N . ALA A 1 278 ? 13.574 -6.965 -4.976 1.00 90.56 278 ALA A N 1
ATOM 2192 C CA . ALA A 1 278 ? 12.672 -7.537 -3.985 1.00 90.56 278 ALA A CA 1
ATOM 2193 C C . ALA A 1 278 ? 12.703 -6.747 -2.668 1.00 90.56 278 ALA A C 1
ATOM 2195 O O . ALA A 1 278 ? 11.655 -6.489 -2.091 1.00 90.56 278 ALA A O 1
ATOM 2196 N N . PHE A 1 279 ? 13.884 -6.312 -2.223 1.00 92.12 279 PHE A N 1
ATOM 2197 C CA . PHE A 1 279 ? 14.013 -5.469 -1.038 1.00 92.12 279 PHE A CA 1
ATOM 2198 C C . PHE A 1 279 ? 13.362 -4.089 -1.222 1.00 92.12 279 PHE A C 1
ATOM 2200 O O . PHE A 1 279 ? 12.605 -3.649 -0.364 1.00 92.12 279 PHE A O 1
ATOM 2207 N N . CYS A 1 280 ? 13.590 -3.419 -2.355 1.00 91.88 280 CYS A N 1
ATOM 2208 C CA . CYS A 1 280 ? 12.934 -2.142 -2.632 1.00 91.88 280 CYS A CA 1
ATOM 2209 C C . CYS A 1 280 ? 11.405 -2.268 -2.703 1.00 91.88 280 CYS A C 1
ATOM 2211 O O . CYS A 1 280 ? 10.706 -1.407 -2.180 1.00 91.88 280 CYS A O 1
ATOM 2213 N N . ASP A 1 281 ? 10.899 -3.329 -3.329 1.00 93.69 281 ASP A N 1
ATOM 2214 C CA . ASP A 1 281 ? 9.464 -3.590 -3.444 1.00 93.69 281 ASP A CA 1
ATOM 2215 C C . ASP A 1 281 ? 8.841 -3.820 -2.054 1.00 93.69 281 ASP A C 1
ATOM 2217 O O . ASP A 1 281 ? 7.788 -3.270 -1.749 1.00 93.69 281 ASP A O 1
ATOM 2221 N N . ARG A 1 282 ? 9.544 -4.530 -1.157 1.00 94.94 282 ARG A N 1
ATOM 2222 C CA . ARG A 1 282 ? 9.139 -4.672 0.254 1.00 94.94 282 ARG A CA 1
ATOM 2223 C C . ARG A 1 282 ? 9.058 -3.327 0.974 1.00 94.94 282 ARG A C 1
ATOM 2225 O O . ARG A 1 282 ? 8.109 -3.089 1.715 1.00 94.94 282 ARG A O 1
ATOM 2232 N N . CYS A 1 283 ? 10.032 -2.445 0.765 1.00 96.38 283 CYS A N 1
ATOM 2233 C CA . CYS A 1 283 ? 10.002 -1.108 1.350 1.00 96.38 283 CYS A CA 1
ATOM 2234 C C . CYS A 1 283 ? 8.822 -0.265 0.834 1.00 96.38 283 CYS A C 1
ATOM 2236 O O . CYS A 1 283 ? 8.201 0.447 1.622 1.00 96.38 283 CYS A O 1
ATOM 2238 N N . ASP A 1 284 ? 8.498 -0.353 -0.458 1.00 96.56 284 ASP A N 1
ATOM 2239 C CA . ASP A 1 284 ? 7.358 0.351 -1.065 1.00 96.56 284 ASP A CA 1
ATOM 2240 C C . ASP A 1 284 ? 6.017 -0.135 -0.508 1.00 96.56 284 ASP A C 1
ATOM 2242 O O . ASP A 1 284 ? 5.123 0.662 -0.199 1.00 96.56 284 ASP A O 1
ATOM 2246 N N . ASP A 1 285 ? 5.897 -1.448 -0.341 1.00 97.50 285 ASP A N 1
ATOM 2247 C CA . ASP A 1 285 ? 4.727 -2.085 0.240 1.00 97.50 285 ASP A CA 1
ATOM 2248 C C . ASP A 1 285 ? 4.507 -1.631 1.686 1.00 97.50 285 ASP A C 1
ATOM 2250 O O . ASP A 1 285 ? 3.429 -1.154 2.041 1.00 97.50 285 ASP A O 1
ATOM 2254 N N . LEU A 1 286 ? 5.556 -1.660 2.510 1.00 97.69 286 LEU A N 1
ATOM 2255 C CA . LEU A 1 286 ? 5.480 -1.205 3.900 1.00 97.69 286 LEU A CA 1
ATOM 2256 C C . LEU A 1 286 ? 5.234 0.304 4.008 1.00 97.69 286 LEU A C 1
ATOM 2258 O O . LEU A 1 286 ? 4.507 0.740 4.900 1.00 97.69 286 LEU A O 1
ATOM 2262 N N . ALA A 1 287 ? 5.773 1.110 3.088 1.00 98.06 287 ALA A N 1
ATOM 2263 C CA . ALA A 1 287 ? 5.448 2.532 3.008 1.00 98.06 287 ALA A CA 1
ATOM 2264 C C . ALA A 1 287 ? 3.950 2.746 2.731 1.00 98.06 287 ALA A C 1
ATOM 2266 O O . ALA A 1 287 ? 3.335 3.626 3.334 1.00 98.06 287 ALA A O 1
ATOM 2267 N N . THR A 1 288 ? 3.348 1.917 1.873 1.00 97.81 288 THR A N 1
ATOM 2268 C CA . THR A 1 288 ? 1.904 1.940 1.598 1.00 97.81 288 THR A CA 1
ATOM 2269 C C . THR A 1 288 ? 1.097 1.604 2.851 1.00 97.81 288 THR A C 1
ATOM 2271 O O . THR A 1 288 ? 0.172 2.345 3.192 1.00 97.81 288 THR A O 1
ATOM 2274 N N . VAL A 1 289 ? 1.487 0.555 3.581 1.00 97.56 289 VAL A N 1
ATOM 2275 C CA . VAL A 1 289 ? 0.844 0.177 4.849 1.00 97.56 289 VAL A CA 1
ATOM 2276 C C . VAL A 1 289 ? 0.946 1.310 5.871 1.00 97.56 289 VAL A C 1
ATOM 2278 O O . VAL A 1 289 ? -0.055 1.698 6.464 1.00 97.56 289 VAL A O 1
ATOM 2281 N N . VAL A 1 290 ? 2.118 1.927 6.034 1.00 97.00 290 VAL A N 1
ATOM 2282 C CA . VAL A 1 290 ? 2.304 3.069 6.947 1.00 97.00 290 VAL A CA 1
ATOM 2283 C C . VAL A 1 290 ? 1.409 4.254 6.568 1.00 97.00 290 VAL A C 1
ATOM 2285 O O . VAL A 1 290 ? 0.782 4.849 7.446 1.00 97.00 290 VAL A O 1
ATOM 2288 N N . LEU A 1 291 ? 1.305 4.587 5.276 1.00 96.62 291 LEU A N 1
ATOM 2289 C CA . LEU A 1 291 ? 0.428 5.664 4.801 1.00 96.62 291 LEU A CA 1
ATOM 2290 C C . LEU A 1 291 ? -1.053 5.382 5.061 1.00 96.62 291 LEU A C 1
ATOM 2292 O O . LEU A 1 291 ? -1.808 6.327 5.293 1.00 96.62 291 LEU A O 1
ATOM 2296 N N . ALA A 1 292 ? -1.472 4.119 5.001 1.00 94.94 292 ALA A N 1
ATOM 2297 C CA . ALA A 1 292 ? -2.858 3.720 5.211 1.00 94.94 292 ALA A CA 1
ATOM 2298 C C . ALA A 1 292 ? -3.217 3.610 6.701 1.00 94.94 292 ALA A C 1
ATOM 2300 O O . ALA A 1 292 ? -4.237 4.143 7.129 1.00 94.94 292 ALA A O 1
ATOM 2301 N N . GLN A 1 293 ? -2.372 2.953 7.495 1.00 94.12 293 GLN A N 1
ATOM 2302 C CA . GLN A 1 293 ? -2.733 2.488 8.838 1.00 94.12 293 GLN A CA 1
ATOM 2303 C C . GLN A 1 293 ? -2.343 3.464 9.952 1.00 94.12 293 GLN A C 1
ATOM 2305 O O . GLN A 1 293 ? -2.975 3.486 11.004 1.00 94.12 293 GLN A O 1
ATOM 2310 N N . LEU A 1 294 ? -1.321 4.301 9.742 1.00 91.75 294 LEU A N 1
ATOM 2311 C CA . LEU A 1 294 ? -0.790 5.200 10.779 1.00 91.75 294 LEU A CA 1
ATOM 2312 C C . LEU A 1 294 ? -1.277 6.650 10.611 1.00 91.75 294 LEU A C 1
ATOM 2314 O O . LEU A 1 294 ? -0.679 7.600 11.132 1.00 91.75 294 LEU A O 1
ATOM 2318 N N . GLN A 1 295 ? -2.392 6.837 9.899 1.00 82.50 295 GLN A N 1
ATOM 2319 C CA . GLN A 1 295 ? -3.080 8.122 9.825 1.00 82.50 295 GLN A CA 1
ATOM 2320 C C . GLN A 1 295 ? -3.581 8.506 11.227 1.00 82.50 295 GLN A C 1
ATOM 2322 O O . GLN A 1 295 ? -4.277 7.739 11.884 1.00 82.50 295 GLN A O 1
ATOM 2327 N N . GLY A 1 296 ? -3.197 9.691 11.710 1.00 77.06 296 GLY A N 1
ATOM 2328 C CA . GLY A 1 296 ? -3.585 10.187 13.038 1.00 77.06 296 GLY A CA 1
ATOM 2329 C C . GLY A 1 296 ? -2.552 9.995 14.156 1.00 77.06 296 GLY A C 1
ATOM 2330 O O . GLY A 1 296 ? -2.752 10.538 15.237 1.00 77.06 296 GLY A O 1
ATOM 2331 N N . GLN A 1 297 ? -1.421 9.329 13.899 1.00 75.75 297 GLN A N 1
ATOM 2332 C CA . GLN A 1 297 ? -0.334 9.126 14.876 1.00 75.75 297 GLN A CA 1
ATOM 2333 C C . GLN A 1 297 ? 0.582 10.356 15.037 1.00 75.75 297 GLN A C 1
ATOM 2335 O O . GLN A 1 297 ? 1.804 10.274 14.956 1.00 75.75 297 GLN A O 1
ATOM 2340 N N . GLY A 1 298 ? -0.022 11.531 15.217 1.00 69.62 298 GLY A N 1
ATOM 2341 C CA . GLY A 1 298 ? 0.668 12.821 15.235 1.00 69.62 298 GLY A CA 1
ATOM 2342 C C . GLY A 1 298 ? 0.804 13.462 13.850 1.00 69.62 298 GLY A C 1
ATOM 2343 O O . GLY A 1 298 ? 0.626 12.829 12.801 1.00 69.62 298 GLY A O 1
ATOM 2344 N N . GLU A 1 299 ? 1.093 14.764 13.839 1.00 75.94 299 GLU A N 1
ATOM 2345 C CA . GLU A 1 299 ? 1.112 15.559 12.612 1.00 75.94 299 GLU A CA 1
ATOM 2346 C C . GLU A 1 299 ? 2.212 15.073 11.650 1.00 75.94 299 GLU A C 1
ATOM 2348 O O . GLU A 1 299 ? 3.413 15.135 11.926 1.00 75.94 299 GLU A O 1
ATOM 2353 N N . GLY A 1 300 ? 1.788 14.531 10.505 1.00 85.44 300 GLY A N 1
ATOM 2354 C CA . GLY A 1 300 ? 2.681 14.111 9.425 1.00 85.44 300 GLY A CA 1
ATOM 2355 C C . GLY A 1 300 ? 3.645 12.964 9.760 1.00 85.44 300 GLY A C 1
ATOM 2356 O O . GLY A 1 300 ? 4.612 12.778 9.019 1.00 85.44 300 GLY A O 1
ATOM 2357 N N . PHE A 1 301 ? 3.428 12.199 10.841 1.00 91.69 301 PHE A N 1
ATOM 2358 C CA . PHE A 1 301 ? 4.264 11.033 11.170 1.00 91.69 301 PHE A CA 1
ATOM 2359 C C . PHE A 1 301 ? 4.273 10.011 10.024 1.00 91.69 301 PHE A C 1
ATOM 2361 O O . PHE A 1 301 ? 5.325 9.764 9.443 1.00 91.69 301 PHE A O 1
ATOM 2368 N N . HIS A 1 302 ? 3.097 9.506 9.634 1.00 93.88 302 HIS A N 1
ATOM 2369 C CA . HIS A 1 302 ? 2.935 8.518 8.559 1.00 93.88 302 HIS A CA 1
ATOM 2370 C C . HIS A 1 302 ? 3.607 8.945 7.245 1.00 93.88 302 HIS A C 1
ATOM 2372 O O . HIS A 1 302 ? 4.223 8.128 6.573 1.00 93.88 302 HIS A O 1
ATOM 2378 N N . VAL A 1 303 ? 3.567 10.237 6.900 1.00 96.19 303 VAL A N 1
ATOM 2379 C CA . VAL A 1 303 ? 4.230 10.780 5.703 1.00 96.19 303 VAL A CA 1
ATOM 2380 C C . VAL A 1 303 ? 5.752 10.677 5.802 1.00 96.19 303 VAL A C 1
ATOM 2382 O O . VAL A 1 303 ? 6.402 10.220 4.863 1.00 96.19 303 VAL A O 1
ATOM 2385 N N . ARG A 1 304 ? 6.335 11.089 6.935 1.00 95.94 304 ARG A N 1
ATOM 2386 C CA . ARG A 1 304 ? 7.790 11.024 7.153 1.00 95.94 304 ARG A CA 1
ATOM 2387 C C . ARG A 1 304 ? 8.282 9.583 7.260 1.00 95.94 304 ARG A C 1
ATOM 2389 O O . ARG A 1 304 ? 9.303 9.259 6.663 1.00 95.94 304 ARG A O 1
ATOM 2396 N N . ALA A 1 305 ? 7.534 8.742 7.967 1.00 96.19 305 ALA A N 1
ATOM 2397 C CA . ALA A 1 305 ? 7.825 7.327 8.150 1.00 96.19 305 ALA A CA 1
ATOM 2398 C C . ALA A 1 305 ? 7.736 6.552 6.825 1.00 96.19 305 ALA A C 1
ATOM 2400 O O . ALA A 1 305 ? 8.624 5.778 6.491 1.00 96.19 305 ALA A O 1
ATOM 2401 N N . ALA A 1 306 ? 6.723 6.815 5.997 1.00 97.62 306 ALA A N 1
ATOM 2402 C CA . ALA A 1 306 ? 6.663 6.237 4.659 1.00 97.62 306 ALA A CA 1
ATOM 2403 C C . ALA A 1 306 ? 7.815 6.736 3.772 1.00 97.62 306 ALA A C 1
ATOM 2405 O O . ALA A 1 306 ? 8.420 5.952 3.046 1.00 97.62 306 ALA A O 1
ATOM 2406 N N . ALA A 1 307 ? 8.180 8.021 3.854 1.00 97.62 307 ALA A N 1
ATOM 2407 C CA . ALA A 1 307 ? 9.302 8.559 3.088 1.00 97.62 307 ALA A CA 1
ATOM 2408 C C . ALA A 1 307 ? 10.652 7.918 3.464 1.00 97.62 307 ALA A C 1
ATOM 2410 O O . ALA A 1 307 ? 11.469 7.684 2.570 1.00 97.62 307 ALA A O 1
ATOM 2411 N N . SER A 1 308 ? 10.901 7.612 4.745 1.00 97.31 308 SER A N 1
ATOM 2412 C CA . SER A 1 308 ? 12.126 6.907 5.156 1.00 97.31 308 SER A CA 1
ATOM 2413 C C . SER A 1 308 ? 12.162 5.469 4.635 1.00 97.31 308 SER A C 1
ATOM 2415 O O . SER A 1 308 ? 13.203 5.025 4.146 1.00 97.31 308 SER A O 1
ATOM 2417 N N . LEU A 1 309 ? 11.017 4.778 4.618 1.00 97.19 309 LEU A N 1
ATOM 2418 C CA . LEU A 1 309 ? 10.895 3.451 4.011 1.00 97.19 309 LEU A CA 1
ATOM 2419 C C . LEU A 1 309 ? 11.157 3.490 2.499 1.00 97.19 309 LEU A C 1
ATOM 2421 O O . LEU A 1 309 ? 11.968 2.707 2.016 1.00 97.19 309 LEU A O 1
ATOM 2425 N N . LEU A 1 310 ? 10.604 4.453 1.751 1.00 96.69 310 LEU A N 1
ATOM 2426 C CA . LEU A 1 310 ? 10.897 4.602 0.311 1.00 96.69 310 LEU A CA 1
ATOM 2427 C C . LEU A 1 310 ? 12.383 4.898 0.024 1.00 96.69 310 LEU A C 1
ATOM 2429 O O . LEU A 1 310 ? 12.902 4.551 -1.042 1.00 96.69 310 LEU A O 1
ATOM 2433 N N . LYS A 1 311 ? 13.088 5.513 0.984 1.00 93.94 311 LYS A N 1
ATOM 2434 C CA . LYS A 1 311 ? 14.546 5.715 0.955 1.00 93.94 311 LYS A CA 1
ATOM 2435 C C . LYS A 1 311 ? 15.334 4.444 1.317 1.00 93.94 311 LYS A C 1
ATOM 2437 O O . LYS A 1 311 ? 16.557 4.455 1.229 1.00 93.94 311 LYS A O 1
ATOM 2442 N N . GLN A 1 312 ? 14.655 3.360 1.689 1.00 92.56 312 GLN A N 1
ATOM 2443 C CA . GLN A 1 312 ? 15.238 2.124 2.219 1.00 92.56 312 GLN A CA 1
ATOM 2444 C C . GLN A 1 312 ? 16.041 2.363 3.508 1.00 92.56 312 GLN A C 1
ATOM 2446 O O . GLN A 1 312 ? 17.086 1.754 3.722 1.00 92.56 312 GLN A O 1
ATOM 2451 N N . SER A 1 313 ? 15.575 3.282 4.360 1.00 92.31 313 SER A N 1
ATOM 2452 C CA . SER A 1 313 ? 16.233 3.626 5.622 1.00 92.31 313 SER A CA 1
ATOM 2453 C C . SER A 1 313 ? 15.376 3.191 6.808 1.00 92.31 313 SER A C 1
ATOM 2455 O O . SER A 1 313 ? 14.563 3.960 7.327 1.00 92.31 313 SER A O 1
ATOM 2457 N N . LEU A 1 314 ? 15.574 1.942 7.247 1.00 92.12 314 LEU A N 1
ATOM 2458 C CA . LEU A 1 314 ? 14.994 1.448 8.498 1.00 92.12 314 LEU A CA 1
ATOM 2459 C C . LEU A 1 314 ? 15.467 2.260 9.721 1.00 92.12 314 LEU A C 1
ATOM 2461 O O . LEU A 1 314 ? 14.619 2.589 10.546 1.00 92.12 314 LEU A O 1
ATOM 2465 N N . PRO A 1 315 ? 16.747 2.678 9.838 1.00 94.12 315 PRO A N 1
ATOM 2466 C CA . PRO A 1 315 ? 17.178 3.525 10.950 1.00 94.12 315 PRO A CA 1
ATOM 2467 C C . PRO A 1 315 ? 16.387 4.835 11.056 1.00 94.12 315 PRO A C 1
ATOM 2469 O O . PRO A 1 315 ? 15.914 5.168 12.137 1.00 94.12 315 PRO A O 1
ATOM 2472 N N . GLU A 1 316 ? 16.152 5.535 9.938 1.00 95.31 316 GLU A N 1
ATOM 2473 C CA . GLU A 1 316 ? 15.338 6.764 9.936 1.00 95.31 316 GLU A CA 1
ATOM 2474 C C . GLU A 1 316 ? 13.877 6.490 10.321 1.00 95.31 316 GLU A C 1
ATOM 2476 O O . GLU A 1 316 ? 13.245 7.316 10.975 1.00 95.31 316 GLU A O 1
ATOM 2481 N N . TYR A 1 317 ? 13.316 5.339 9.930 1.00 95.25 317 TYR A N 1
ATOM 2482 C CA . TYR A 1 317 ? 11.995 4.924 10.406 1.00 95.25 317 TYR A CA 1
ATOM 2483 C C . TYR A 1 317 ? 11.989 4.713 11.928 1.00 95.25 317 TYR A C 1
ATOM 2485 O O . TYR A 1 317 ? 11.117 5.247 12.613 1.00 95.25 317 TYR A O 1
ATOM 2493 N N . CYS A 1 318 ? 12.976 3.992 12.465 1.00 94.25 318 CYS A N 1
ATOM 2494 C CA . CYS A 1 318 ? 13.099 3.737 13.899 1.00 94.25 318 CYS A CA 1
ATOM 2495 C C . CYS A 1 318 ? 13.267 5.033 14.702 1.00 94.25 318 CYS A C 1
ATOM 2497 O O . CYS A 1 318 ? 12.602 5.195 15.718 1.00 94.25 318 CYS A O 1
ATOM 2499 N N . GLU A 1 319 ? 14.082 5.981 14.232 1.00 94.75 319 GLU A N 1
ATOM 2500 C CA . GLU A 1 319 ? 14.239 7.303 14.861 1.00 94.75 319 GLU A CA 1
ATOM 2501 C C . GLU A 1 319 ? 12.917 8.081 14.924 1.00 94.75 319 GLU A C 1
ATOM 2503 O O . GLU A 1 319 ? 12.644 8.769 15.905 1.00 94.75 319 GLU A O 1
ATOM 2508 N N . LEU A 1 320 ? 12.072 7.965 13.893 1.00 93.25 320 LEU A N 1
ATOM 2509 C CA . LEU A 1 320 ? 10.751 8.595 13.875 1.00 93.25 320 LEU A CA 1
ATOM 2510 C C . LEU A 1 320 ? 9.750 7.888 14.797 1.00 93.25 320 LEU A C 1
ATOM 2512 O O . LEU A 1 320 ? 8.870 8.552 15.344 1.00 93.25 320 LEU A O 1
ATOM 2516 N N . ALA A 1 321 ? 9.848 6.564 14.931 1.00 90.69 321 ALA A N 1
ATOM 2517 C CA . ALA A 1 321 ? 8.948 5.752 15.747 1.00 90.69 321 ALA A CA 1
ATOM 2518 C C . ALA A 1 321 ? 9.321 5.761 17.240 1.00 90.69 321 ALA A C 1
ATOM 2520 O O . ALA A 1 321 ? 8.435 5.634 18.083 1.00 90.69 321 ALA A O 1
ATOM 2521 N N . LEU A 1 322 ? 10.602 5.954 17.577 1.00 90.06 322 LEU A N 1
ATOM 2522 C CA . LEU A 1 322 ? 11.120 5.905 18.947 1.00 90.06 322 LEU A CA 1
ATOM 2523 C C . LEU A 1 322 ? 10.344 6.792 19.938 1.00 90.06 322 LEU A C 1
ATOM 2525 O O . LEU A 1 322 ? 9.946 6.263 20.973 1.00 90.06 322 LEU A O 1
ATOM 2529 N N . PRO A 1 323 ? 10.008 8.062 19.627 1.00 88.38 323 PRO A N 1
ATOM 2530 C CA . PRO A 1 323 ? 9.238 8.894 20.550 1.00 88.38 323 PRO A CA 1
ATOM 2531 C C . PRO A 1 323 ? 7.847 8.330 20.874 1.00 88.38 323 PRO A C 1
ATOM 2533 O O . PRO A 1 323 ? 7.327 8.567 21.960 1.00 88.38 323 PRO A O 1
ATOM 2536 N N . LEU A 1 324 ? 7.229 7.588 19.947 1.00 86.25 324 LEU A N 1
ATOM 2537 C CA . LEU A 1 324 ? 5.936 6.937 20.185 1.00 86.25 324 LEU A CA 1
ATOM 2538 C C . LEU A 1 324 ? 6.089 5.719 21.109 1.00 86.25 324 LEU A C 1
ATOM 2540 O O . LEU A 1 324 ? 5.201 5.456 21.916 1.00 86.25 324 LEU A O 1
ATOM 2544 N N . PHE A 1 325 ? 7.214 4.999 21.023 1.00 83.00 325 PHE A N 1
ATOM 2545 C CA . PHE A 1 325 ? 7.530 3.910 21.951 1.00 83.00 325 PHE A CA 1
ATOM 2546 C C . PHE A 1 325 ? 7.871 4.427 23.349 1.00 83.00 325 PHE A C 1
ATOM 2548 O O . PHE A 1 325 ? 7.383 3.872 24.328 1.00 83.00 325 PHE A O 1
ATOM 2555 N N . GLU A 1 326 ? 8.659 5.498 23.454 1.00 85.56 326 GLU A N 1
ATOM 2556 C CA . GLU A 1 326 ? 9.017 6.117 24.737 1.00 85.56 326 GLU A CA 1
ATOM 2557 C C . GLU A 1 326 ? 7.771 6.606 25.488 1.00 85.56 326 GLU A C 1
ATOM 2559 O O . GLU A 1 326 ? 7.600 6.278 26.660 1.00 85.56 326 GLU A O 1
ATOM 2564 N N . GLN A 1 327 ? 6.846 7.279 24.791 1.00 82.75 327 GLN A N 1
ATOM 2565 C CA . GLN A 1 327 ? 5.555 7.691 25.360 1.00 82.75 327 GLN A CA 1
ATOM 2566 C C . GLN A 1 327 ? 4.750 6.509 25.913 1.00 82.75 327 GLN A C 1
ATOM 2568 O O . GLN A 1 327 ? 4.103 6.625 26.956 1.00 82.75 327 GLN A O 1
ATOM 2573 N N . GLU A 1 328 ? 4.778 5.365 25.229 1.00 79.94 328 GLU A N 1
ATOM 2574 C CA . GLU A 1 328 ? 4.072 4.175 25.694 1.00 79.94 328 GLU A CA 1
ATOM 2575 C C . GLU A 1 328 ? 4.750 3.547 26.917 1.00 79.94 328 GLU A C 1
ATOM 2577 O O . GLU A 1 328 ? 4.063 3.169 27.864 1.00 79.94 328 GLU A O 1
ATOM 2582 N N . ILE A 1 329 ? 6.083 3.473 26.931 1.00 83.12 329 ILE A N 1
ATOM 2583 C CA . ILE A 1 329 ? 6.850 2.956 28.073 1.00 83.12 329 ILE A CA 1
ATOM 2584 C C . ILE A 1 329 ? 6.580 3.803 29.320 1.00 83.12 329 ILE A C 1
ATOM 2586 O O . ILE A 1 329 ? 6.296 3.253 30.384 1.00 83.12 329 ILE A O 1
ATOM 2590 N N . GLU A 1 330 ? 6.606 5.132 29.192 1.00 84.94 330 GLU A N 1
ATOM 2591 C CA . GLU A 1 330 ? 6.287 6.052 30.290 1.00 84.94 330 GLU A CA 1
ATOM 2592 C C . GLU A 1 330 ? 4.854 5.851 30.804 1.00 84.94 330 GLU A C 1
ATOM 2594 O O . GLU A 1 330 ? 4.631 5.781 32.015 1.00 84.94 330 GLU A O 1
ATOM 2599 N N . ARG A 1 331 ? 3.878 5.687 29.898 1.00 82.81 331 ARG A N 1
ATOM 2600 C CA . ARG A 1 331 ? 2.476 5.416 30.256 1.00 82.81 331 ARG A CA 1
ATOM 2601 C C . ARG A 1 331 ? 2.325 4.112 31.041 1.00 82.81 331 ARG A C 1
ATOM 2603 O O . ARG A 1 331 ? 1.575 4.071 32.018 1.00 82.81 331 ARG A O 1
ATOM 2610 N N . LEU A 1 332 ? 2.990 3.046 30.600 1.00 80.88 332 LEU A N 1
ATOM 2611 C CA . LEU A 1 332 ? 2.939 1.741 31.260 1.00 80.88 332 LEU A CA 1
ATOM 2612 C C . LEU A 1 332 ? 3.596 1.798 32.645 1.00 80.88 332 LEU A C 1
ATOM 2614 O O . LEU A 1 332 ? 2.996 1.328 33.610 1.00 80.88 332 LEU A O 1
ATOM 2618 N N . ALA A 1 333 ? 4.753 2.454 32.764 1.00 83.62 333 ALA A N 1
ATOM 2619 C CA . ALA A 1 333 ? 5.446 2.634 34.039 1.00 83.62 333 ALA A CA 1
ATOM 2620 C C . ALA A 1 333 ? 4.606 3.423 35.061 1.00 83.62 333 ALA A C 1
ATOM 2622 O O . ALA A 1 333 ? 4.522 3.026 36.224 1.00 83.62 333 ALA A O 1
ATOM 2623 N N . ALA A 1 334 ? 3.934 4.498 34.631 1.00 83.19 334 ALA A N 1
ATOM 2624 C CA . ALA A 1 334 ? 3.039 5.270 35.496 1.00 83.19 334 ALA A CA 1
ATOM 2625 C C . ALA A 1 334 ? 1.859 4.422 36.002 1.00 83.19 334 ALA A C 1
ATOM 2627 O O . ALA A 1 334 ? 1.521 4.449 37.181 1.00 83.19 334 ALA A O 1
ATOM 2628 N N . ARG A 1 335 ? 1.269 3.596 35.131 1.00 80.88 335 ARG A N 1
ATOM 2629 C CA . ARG A 1 335 ? 0.153 2.719 35.508 1.00 80.88 335 ARG A CA 1
ATOM 2630 C C . ARG A 1 335 ? 0.568 1.608 36.475 1.00 80.88 335 ARG A C 1
ATOM 2632 O O . ARG A 1 335 ? -0.225 1.235 37.338 1.00 80.88 335 ARG A O 1
ATOM 2639 N N . GLU A 1 336 ? 1.776 1.066 36.335 1.00 81.38 336 GLU A N 1
ATOM 2640 C CA . GLU A 1 336 ? 2.324 0.106 37.301 1.00 81.38 336 GLU A CA 1
ATOM 2641 C C . GLU A 1 336 ? 2.552 0.751 38.673 1.00 81.38 336 GLU A C 1
ATOM 2643 O O . GLU A 1 336 ? 2.230 0.135 39.691 1.00 81.38 336 GLU A O 1
ATOM 2648 N N . GLN A 1 337 ? 3.039 1.997 38.711 1.00 80.19 337 GLN A N 1
ATOM 2649 C CA . GLN A 1 337 ? 3.159 2.767 39.953 1.00 80.19 337 GLN A CA 1
ATOM 2650 C C . GLN A 1 337 ? 1.792 2.998 40.607 1.00 80.19 337 GLN A C 1
ATOM 2652 O O . GLN A 1 337 ? 1.625 2.659 41.778 1.00 80.19 337 GLN A O 1
ATOM 2657 N N . ASP A 1 338 ? 0.793 3.455 39.846 1.00 80.00 338 ASP A N 1
ATOM 2658 C CA . ASP A 1 338 ? -0.573 3.661 40.346 1.00 80.00 338 ASP A CA 1
ATOM 2659 C C . ASP A 1 338 ? -1.184 2.360 40.905 1.00 80.00 338 ASP A C 1
ATOM 2661 O O . ASP A 1 338 ? -1.844 2.357 41.948 1.00 80.00 338 ASP A O 1
ATOM 2665 N N . ALA A 1 339 ? -0.955 1.224 40.234 1.00 80.12 339 ALA A N 1
ATOM 2666 C CA . ALA A 1 339 ? -1.431 -0.082 40.688 1.00 80.12 339 ALA A CA 1
ATOM 2667 C C . ALA A 1 339 ? -0.734 -0.542 41.981 1.00 80.12 339 ALA A C 1
ATOM 2669 O O . ALA A 1 339 ? -1.387 -1.095 42.872 1.00 80.12 339 ALA A O 1
ATOM 2670 N N . ALA A 1 340 ? 0.574 -0.297 42.107 1.00 77.75 340 ALA A N 1
ATOM 2671 C CA . ALA A 1 340 ? 1.338 -0.606 43.311 1.00 77.75 340 ALA A CA 1
ATOM 2672 C C . ALA A 1 340 ? 0.892 0.254 44.508 1.00 77.75 340 ALA A C 1
ATOM 2674 O O . ALA A 1 340 ? 0.717 -0.271 45.610 1.00 77.75 340 ALA A O 1
ATOM 2675 N N . GLU A 1 341 ? 0.642 1.548 44.296 1.00 76.12 341 GLU A N 1
ATOM 2676 C CA . GLU A 1 341 ? 0.137 2.462 45.327 1.00 76.12 341 GLU A CA 1
ATOM 2677 C C . GLU A 1 341 ? -1.288 2.107 45.769 1.00 76.12 341 GLU A C 1
ATOM 2679 O O . GLU A 1 341 ? -1.573 2.077 46.969 1.00 76.12 341 GLU A O 1
ATOM 2684 N N . ALA A 1 342 ? -2.171 1.752 44.829 1.00 72.12 342 ALA A N 1
ATOM 2685 C CA . ALA A 1 342 ? -3.518 1.281 45.141 1.00 72.12 342 ALA A CA 1
ATOM 2686 C C . ALA A 1 342 ? -3.496 -0.021 45.960 1.00 72.12 342 ALA A C 1
ATOM 2688 O O . ALA A 1 342 ? -4.236 -0.150 46.935 1.00 72.12 342 ALA A O 1
ATOM 2689 N N . SER A 1 343 ? -2.615 -0.967 45.616 1.00 69.31 343 SER A N 1
ATOM 2690 C CA . SER A 1 343 ? -2.437 -2.205 46.385 1.00 69.31 343 SER A CA 1
ATOM 2691 C C . SER A 1 343 ? -1.888 -1.939 47.790 1.00 69.31 343 SER A C 1
ATOM 2693 O O . SER A 1 343 ? -2.339 -2.564 48.749 1.00 69.31 343 SER A O 1
ATOM 2695 N N . ALA A 1 344 ? -0.945 -1.002 47.937 1.00 67.00 344 ALA A N 1
ATOM 2696 C CA . ALA A 1 344 ? -0.411 -0.618 49.240 1.00 67.00 344 ALA A CA 1
ATOM 2697 C C . ALA A 1 344 ? -1.483 0.062 50.110 1.00 67.00 344 ALA A C 1
ATOM 2699 O O . ALA A 1 344 ? -1.613 -0.263 51.288 1.00 67.00 344 ALA A O 1
ATOM 2700 N N . GLY A 1 345 ? -2.296 0.959 49.540 1.00 58.75 345 GLY A N 1
ATOM 2701 C CA . GLY A 1 345 ? -3.385 1.640 50.251 1.00 58.75 345 GLY A CA 1
ATOM 2702 C C . GLY A 1 345 ? -4.474 0.697 50.783 1.00 58.75 345 GLY A C 1
ATOM 2703 O O . GLY A 1 345 ? -5.040 0.952 51.846 1.00 58.75 345 GLY A O 1
ATOM 2704 N N . VAL A 1 346 ? -4.728 -0.421 50.093 1.00 57.06 346 VAL A N 1
ATOM 2705 C CA . VAL A 1 346 ? -5.661 -1.468 50.548 1.00 57.06 346 VAL A CA 1
ATOM 2706 C C . VAL A 1 346 ? -5.092 -2.254 51.740 1.00 57.06 346 VAL A C 1
ATOM 2708 O O . VAL A 1 346 ? -5.817 -2.480 52.708 1.00 57.06 346 VAL A O 1
ATOM 2711 N N . GLU A 1 347 ? -3.792 -2.581 51.749 1.00 50.59 347 GLU A N 1
ATOM 2712 C CA . GLU A 1 347 ? -3.147 -3.231 52.907 1.00 50.59 347 GLU A CA 1
ATOM 2713 C C . GLU A 1 347 ? -3.124 -2.341 54.164 1.00 50.59 347 GLU A C 1
ATOM 2715 O O . GLU A 1 347 ? -3.232 -2.847 55.286 1.00 50.59 347 GLU A O 1
ATOM 2720 N N . TRP A 1 348 ? -2.991 -1.019 54.010 1.00 45.34 348 TRP A N 1
ATOM 2721 C CA . TRP A 1 348 ? -3.043 -0.088 55.144 1.00 45.34 348 TRP A CA 1
ATOM 2722 C C . TRP A 1 348 ? -4.448 -0.007 55.759 1.00 45.34 348 TRP A C 1
ATOM 2724 O O . TRP A 1 348 ? -4.574 -0.009 56.984 1.00 45.34 348 TRP A O 1
ATOM 2734 N N . HIS A 1 349 ? -5.503 -0.030 54.940 1.00 47.66 349 HIS A N 1
ATOM 2735 C CA . HIS A 1 349 ? -6.883 -0.013 55.433 1.00 47.66 349 HIS A CA 1
ATOM 2736 C C . HIS A 1 349 ? -7.316 -1.328 56.105 1.00 47.66 349 HIS A C 1
ATOM 2738 O O . HIS A 1 349 ? -8.059 -1.286 57.088 1.00 47.66 349 HIS A O 1
ATOM 2744 N N . GLU A 1 350 ? -6.830 -2.489 55.652 1.00 47.59 350 GLU A N 1
ATOM 2745 C CA . GLU A 1 350 ? -7.099 -3.768 56.332 1.00 47.59 350 GLU A CA 1
ATOM 2746 C C . GLU A 1 350 ? -6.388 -3.886 57.691 1.00 47.59 350 GLU A C 1
ATOM 2748 O O . GLU A 1 350 ? -6.898 -4.549 58.597 1.00 47.59 350 GLU A O 1
ATOM 2753 N N . ARG A 1 351 ? -5.252 -3.201 57.888 1.00 49.25 351 ARG A N 1
ATOM 2754 C CA . ARG A 1 351 ? -4.549 -3.176 59.185 1.00 49.25 351 ARG A CA 1
ATOM 2755 C C . ARG A 1 351 ? -5.194 -2.254 60.224 1.00 49.25 351 ARG A C 1
ATOM 2757 O O . ARG A 1 351 ? -5.049 -2.524 61.414 1.00 49.25 351 ARG A O 1
ATOM 2764 N N . GLU A 1 352 ? -5.930 -1.219 59.818 1.00 49.19 352 GLU A N 1
ATOM 2765 C CA . GLU A 1 352 ? -6.600 -0.292 60.751 1.00 49.19 352 GLU A CA 1
ATOM 2766 C C . GLU A 1 352 ? -8.028 -0.718 61.156 1.00 49.19 352 GLU A C 1
ATOM 2768 O O . GLU A 1 352 ? -8.561 -0.217 62.145 1.00 49.19 352 GLU A O 1
ATOM 2773 N N . GLY A 1 353 ? -8.643 -1.692 60.473 1.00 47.38 353 GLY A N 1
ATOM 2774 C CA . GLY A 1 353 ? -9.996 -2.191 60.785 1.00 47.38 353 GLY A CA 1
ATOM 2775 C C . GLY A 1 353 ? -10.095 -3.209 61.936 1.00 47.38 353 GLY A C 1
ATOM 2776 O O . GLY A 1 353 ? -11.188 -3.679 62.250 1.00 47.38 353 GLY A O 1
ATOM 2777 N N . GLY A 1 354 ? -8.974 -3.578 62.563 1.00 43.12 354 GLY A N 1
ATOM 2778 C CA . GLY A 1 354 ? -8.870 -4.684 63.523 1.00 43.12 354 GLY A CA 1
ATOM 2779 C C . GLY A 1 354 ? -8.833 -4.290 65.003 1.00 43.12 354 GLY A C 1
ATOM 2780 O O . GLY A 1 354 ? -8.083 -4.900 65.757 1.00 43.12 354 GLY A O 1
ATOM 2781 N N . ALA A 1 355 ? -9.600 -3.294 65.452 1.00 44.41 355 ALA A N 1
ATOM 2782 C CA . ALA A 1 355 ? -9.780 -3.019 66.883 1.00 44.41 355 ALA A CA 1
ATOM 2783 C C . ALA A 1 355 ? -11.186 -3.448 67.330 1.00 44.41 355 ALA A C 1
ATOM 2785 O O . ALA A 1 355 ? -12.120 -2.652 67.391 1.00 44.41 355 ALA A O 1
ATOM 2786 N N . VAL A 1 356 ? -11.337 -4.742 67.632 1.00 46.41 356 VAL A N 1
ATOM 2787 C CA . VAL A 1 356 ? -12.524 -5.277 68.313 1.00 46.41 356 VAL A CA 1
ATOM 2788 C C . VAL A 1 356 ? -12.534 -4.726 69.740 1.00 46.41 356 VAL A C 1
ATOM 2790 O O . VAL A 1 356 ? -11.788 -5.185 70.604 1.00 46.41 356 VAL A O 1
ATOM 2793 N N . HIS A 1 357 ? -13.377 -3.724 69.982 1.00 41.66 357 HIS A N 1
ATOM 2794 C CA . HIS A 1 357 ? -13.724 -3.275 71.325 1.00 41.66 357 HIS A CA 1
ATOM 2795 C C . HIS A 1 357 ? -14.534 -4.389 72.007 1.00 41.66 357 HIS A C 1
ATOM 2797 O O . HIS A 1 357 ? -15.684 -4.644 71.651 1.00 41.66 357 HIS A O 1
ATOM 2803 N N . VAL A 1 358 ? -13.922 -5.083 72.967 1.00 43.47 358 VAL A N 1
ATOM 2804 C CA . VAL A 1 358 ? -14.634 -5.977 73.887 1.00 43.47 358 VAL A CA 1
ATOM 2805 C C . VAL A 1 358 ? -15.117 -5.125 75.056 1.00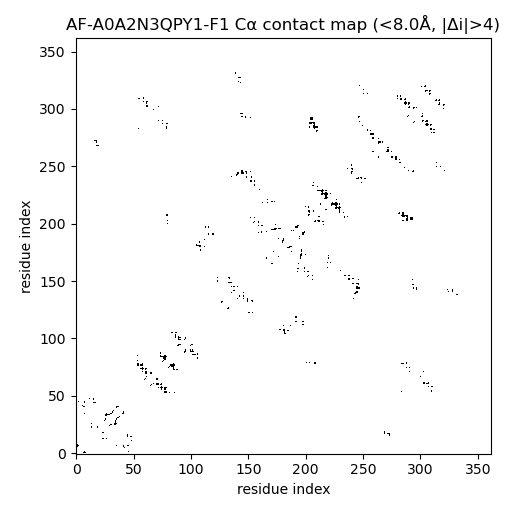 43.47 358 VAL A C 1
ATOM 2807 O O . VAL A 1 358 ? -14.333 -4.775 75.937 1.00 43.47 358 VAL A O 1
ATOM 2810 N N . ASP A 1 359 ? -16.401 -4.769 75.045 1.00 41.00 359 ASP A N 1
ATOM 2811 C CA . ASP A 1 359 ? -17.082 -4.214 76.214 1.00 41.00 359 ASP A CA 1
ATOM 2812 C C . ASP A 1 359 ? -17.320 -5.334 77.236 1.00 41.00 359 ASP A C 1
ATOM 2814 O O . ASP A 1 359 ? -18.080 -6.275 77.004 1.00 41.00 359 ASP A O 1
ATOM 2818 N N . MET A 1 360 ? -16.652 -5.227 78.384 1.00 40.53 360 MET A N 1
ATOM 2819 C CA . MET A 1 360 ? -16.923 -6.030 79.575 1.00 40.53 360 MET A CA 1
ATOM 2820 C C . MET A 1 360 ? -18.021 -5.340 80.387 1.00 40.53 360 MET A C 1
ATOM 2822 O O . MET A 1 360 ? -17.754 -4.374 81.103 1.00 40.53 360 MET A O 1
ATOM 2826 N N . ALA A 1 361 ? -19.251 -5.846 80.292 1.00 44.88 361 ALA A N 1
ATOM 2827 C CA . ALA A 1 361 ? -20.333 -5.498 81.205 1.00 44.88 361 ALA A CA 1
ATOM 2828 C C . ALA A 1 361 ? -20.471 -6.573 82.298 1.00 44.88 361 ALA A C 1
ATOM 2830 O O . ALA A 1 361 ? -20.809 -7.713 81.990 1.00 44.88 361 ALA A O 1
ATOM 2831 N N . THR A 1 362 ? -20.198 -6.130 83.534 1.00 42.31 362 THR A N 1
ATOM 2832 C CA . THR A 1 362 ? -20.665 -6.587 84.869 1.00 42.31 362 THR A CA 1
ATOM 2833 C C . THR A 1 362 ? -20.700 -8.070 85.208 1.00 42.31 362 THR A C 1
ATOM 2835 O O . THR A 1 362 ? -21.558 -8.790 84.653 1.00 42.31 362 THR A O 1
#

Nearest PDB structures (foldseek):
  6ek4-assembly2_B  TM=1.651E-01  e=1.142E+00  Photorhabdus luminescens

Solvent-accessible surface area (backbone atoms only — not comparable to full-atom values): 19734 Å² total; per-residue (Å²): 106,45,76,83,69,73,43,77,59,91,81,59,65,86,72,77,44,81,74,54,72,70,53,50,50,23,51,74,73,43,60,70,53,68,28,55,46,53,72,68,50,36,49,53,52,50,53,45,50,49,54,55,50,31,52,51,49,21,37,47,23,42,75,72,36,77,59,59,70,63,17,44,52,32,22,47,27,23,66,63,40,46,74,56,13,51,38,51,48,23,64,36,69,74,43,33,74,73,69,44,79,67,61,72,50,56,53,51,38,54,53,48,53,51,53,49,51,54,48,50,53,55,51,48,54,53,28,56,73,74,61,71,48,66,87,73,56,80,88,60,32,48,77,89,46,45,68,39,35,35,49,52,49,38,50,55,52,51,49,55,51,31,53,63,74,43,63,91,49,94,72,73,56,40,68,60,52,46,50,43,21,37,74,70,68,54,72,84,86,59,55,71,78,69,24,49,52,52,52,46,53,52,38,25,40,72,44,4,46,72,62,24,37,36,30,50,50,11,54,76,69,69,36,62,71,42,21,53,51,19,49,52,54,51,49,50,54,45,50,49,26,70,68,48,26,59,84,50,42,58,59,54,56,43,67,77,55,60,71,62,60,69,66,38,67,76,44,58,72,70,57,39,43,52,53,52,48,55,44,54,51,52,26,47,12,43,19,32,22,33,55,57,53,36,69,80,64,55,93,62,38,26,43,54,41,19,34,24,24,63,68,70,30,65,66,60,28,47,66,69,46,44,64,61,52,51,56,40,52,54,54,52,53,51,52,53,50,53,52,52,51,53,54,50,56,50,56,56,54,63,67,68,71,71,75,82,82,79,83,86,80,131

Radius of gyration: 26.07 Å; Cα contacts (8 Å, |Δi|>4): 383; chains: 1; bounding box: 56×47×115 Å

Mean predicted aligned error: 7.85 Å